Protein AF-A0A1V5FPE9-F1 (afdb_monomer_lite)

pLDDT: mean 92.48, std 7.04, range [53.28, 98.62]

Sequence (280 aa):
MAVELDEVGYFDLHDDPDLLLKCCAAVVRNDASAHAIIDLKGAEVRDAFATLRTGLMGAIEFLRRDIGAVSLKVLPYKSMIIPLVRCFATDKAAGFHPDATQRKALRKWFWHSCFSRRYSNSVDNAIAQDIAAVQQLLAGNTSEFEKRATVVQQSFFTTNQFALTSVNTKVFILLLAQAKPKSFLSAADVDLDDVLQTCNRTEFHHIFPKNYLALNGFPNKTDQFVLANFAFLSQKDNRSIQDKAPFDYGKMMPPGSKDAILAASHIPLGKVCTKHSLLC

Radius of gyration: 21.04 Å; chains: 1; bounding box: 48×35×63 Å

Structure (mmCIF, N/CA/C/O backbone):
data_AF-A0A1V5FPE9-F1
#
_entry.id   AF-A0A1V5FPE9-F1
#
loop_
_atom_site.group_PDB
_atom_site.id
_atom_site.type_symbol
_atom_site.label_atom_id
_atom_site.label_alt_id
_atom_site.label_comp_id
_atom_site.label_asym_id
_atom_site.label_entity_id
_atom_site.label_seq_id
_atom_site.pdbx_PDB_ins_code
_atom_site.Cartn_x
_atom_site.Cartn_y
_atom_site.Cartn_z
_atom_site.occupancy
_atom_site.B_iso_or_equiv
_atom_site.auth_seq_id
_atom_site.auth_comp_id
_atom_site.auth_asym_id
_atom_site.auth_atom_id
_atom_site.pdbx_PDB_model_num
ATOM 1 N N . MET A 1 1 ? -2.903 -7.858 -23.005 1.00 81.88 1 MET A N 1
ATOM 2 C CA . MET A 1 1 ? -2.500 -6.907 -21.948 1.00 81.88 1 MET A CA 1
ATOM 3 C C . MET A 1 1 ? -3.695 -6.361 -21.175 1.00 81.88 1 MET A C 1
ATOM 5 O O . MET A 1 1 ? -3.728 -6.634 -19.994 1.00 81.88 1 MET A O 1
ATOM 9 N N . ALA A 1 2 ? -4.680 -5.670 -21.775 1.00 82.00 2 ALA A N 1
ATOM 10 C CA . ALA A 1 2 ? -5.857 -5.182 -21.024 1.00 82.00 2 ALA A CA 1
ATOM 11 C C . ALA A 1 2 ? -6.610 -6.314 -20.291 1.00 82.00 2 ALA A C 1
ATOM 13 O O . ALA A 1 2 ? -6.661 -6.310 -19.072 1.00 82.00 2 ALA A O 1
ATOM 14 N N . VAL A 1 3 ? -7.023 -7.362 -21.018 1.00 86.81 3 VAL A N 1
ATOM 15 C CA . VAL A 1 3 ? -7.671 -8.557 -20.431 1.00 86.81 3 VAL A CA 1
ATOM 16 C C . VAL A 1 3 ? -6.841 -9.187 -19.302 1.00 86.81 3 VAL A C 1
ATOM 18 O O . VAL A 1 3 ? -7.374 -9.548 -18.265 1.00 86.81 3 VAL A O 1
ATOM 21 N N . GLU A 1 4 ? -5.521 -9.271 -19.471 1.00 87.69 4 GLU A N 1
ATOM 22 C CA . GLU A 1 4 ? -4.627 -9.855 -18.459 1.00 87.69 4 GLU A CA 1
ATOM 23 C C . GLU A 1 4 ? -4.535 -8.984 -17.202 1.00 87.69 4 GLU A C 1
ATOM 25 O O . GLU A 1 4 ? -4.475 -9.510 -16.097 1.00 87.69 4 GLU A O 1
ATOM 30 N N . LEU A 1 5 ? -4.519 -7.655 -17.363 1.00 89.25 5 LEU A N 1
ATOM 31 C CA . LEU A 1 5 ? -4.546 -6.706 -16.249 1.00 89.25 5 LEU A CA 1
ATOM 32 C C . LEU A 1 5 ? -5.872 -6.792 -15.489 1.00 89.25 5 LEU A C 1
ATOM 34 O O . LEU A 1 5 ? -5.866 -6.710 -14.260 1.00 89.25 5 LEU A O 1
ATOM 38 N N . ASP A 1 6 ? -6.979 -7.005 -16.197 1.00 87.50 6 ASP A N 1
ATOM 39 C CA . ASP A 1 6 ? -8.301 -7.188 -15.600 1.00 87.50 6 ASP A CA 1
ATOM 40 C C . ASP A 1 6 ? -8.354 -8.476 -14.767 1.00 87.50 6 ASP A C 1
ATOM 42 O O . ASP A 1 6 ? -8.752 -8.439 -13.602 1.00 87.50 6 ASP A O 1
ATOM 46 N N . GLU A 1 7 ? -7.860 -9.591 -15.315 1.00 89.25 7 GLU A N 1
ATOM 47 C CA . GLU A 1 7 ? -7.795 -10.894 -14.633 1.00 89.25 7 GLU A CA 1
ATOM 48 C C . GLU A 1 7 ? -6.991 -10.850 -13.325 1.00 89.25 7 GLU A C 1
ATOM 50 O O . GLU A 1 7 ? -7.287 -11.586 -12.382 1.00 89.25 7 GLU A O 1
ATOM 55 N N . VAL A 1 8 ? -5.990 -9.968 -13.234 1.00 89.00 8 VAL A N 1
ATOM 56 C CA . VAL A 1 8 ? -5.162 -9.801 -12.028 1.00 89.00 8 VAL A CA 1
ATOM 57 C C . VAL A 1 8 ? -5.585 -8.619 -11.147 1.00 89.00 8 VAL A C 1
ATOM 59 O O . VAL A 1 8 ? -4.899 -8.328 -10.164 1.00 89.00 8 VAL A O 1
ATOM 62 N N . GLY A 1 9 ? -6.705 -7.948 -11.443 1.00 87.44 9 GLY A N 1
ATOM 63 C CA . GLY A 1 9 ? -7.267 -6.865 -10.621 1.00 87.44 9 GLY A CA 1
ATOM 64 C C . GLY A 1 9 ? -6.565 -5.505 -10.753 1.00 87.44 9 GLY A C 1
ATOM 65 O O . GLY A 1 9 ? -6.652 -4.661 -9.862 1.00 87.44 9 GLY A O 1
ATOM 66 N N . TYR A 1 10 ? -5.843 -5.286 -11.853 1.00 92.69 10 TYR A N 1
ATOM 67 C CA . TYR A 1 10 ? -5.099 -4.059 -12.169 1.00 92.69 10 TYR A CA 1
ATOM 68 C C . TYR A 1 10 ? -5.655 -3.323 -13.399 1.00 92.69 10 TYR A C 1
ATOM 70 O O . TYR A 1 10 ? -4.926 -2.588 -14.063 1.00 92.69 10 TYR A O 1
ATOM 78 N N . PHE A 1 11 ? -6.953 -3.469 -13.673 1.00 88.50 11 PHE A N 1
ATOM 79 C CA . PHE A 1 11 ? -7.650 -2.803 -14.780 1.00 88.50 11 PHE A CA 1
ATOM 80 C C . PHE A 1 11 ? -7.440 -1.277 -14.802 1.00 88.50 11 PHE A C 1
ATOM 82 O O . PHE A 1 11 ? -7.243 -0.706 -15.866 1.00 88.50 11 PHE A O 1
ATOM 89 N N . ASP A 1 12 ? -7.345 -0.607 -13.643 1.00 88.00 12 ASP A N 1
ATOM 90 C CA . ASP A 1 12 ? -7.090 0.846 -13.579 1.00 88.00 12 ASP A CA 1
ATOM 91 C C . ASP A 1 12 ? -5.750 1.267 -14.225 1.00 88.00 12 ASP A C 1
ATOM 93 O O . ASP A 1 12 ? -5.519 2.453 -14.453 1.00 88.00 12 ASP A O 1
ATOM 97 N N . LEU A 1 13 ? -4.826 0.326 -14.460 1.00 89.62 13 LEU A N 1
ATOM 98 C CA . LEU A 1 13 ? -3.562 0.601 -15.140 1.00 89.62 13 LEU A CA 1
ATOM 99 C C . LEU A 1 13 ? -3.751 0.785 -16.652 1.00 89.62 13 LEU A C 1
ATOM 101 O O . LEU A 1 13 ? -2.994 1.534 -17.263 1.00 89.62 13 LEU A O 1
ATOM 105 N N . HIS A 1 14 ? -4.759 0.139 -17.248 1.00 84.88 14 HIS A N 1
ATOM 106 C CA . HIS A 1 14 ? -5.146 0.380 -18.641 1.00 84.88 14 HIS A CA 1
ATOM 107 C C . HIS A 1 14 ? -5.559 1.844 -18.857 1.00 84.88 14 HIS A C 1
ATOM 109 O O . HIS A 1 14 ? -5.210 2.438 -19.875 1.00 84.88 14 HIS A O 1
ATOM 115 N N . ASP A 1 15 ? -6.224 2.438 -17.865 1.00 87.12 15 ASP A N 1
ATOM 116 C CA . ASP A 1 15 ? -6.735 3.810 -17.921 1.00 87.12 15 ASP A CA 1
ATOM 117 C C . ASP A 1 15 ? -5.680 4.875 -17.540 1.00 87.12 15 ASP A C 1
ATOM 119 O O . ASP A 1 15 ? -6.002 6.059 -17.433 1.00 87.12 15 ASP A O 1
ATOM 123 N N . ASP A 1 16 ? -4.413 4.481 -17.339 1.00 93.00 16 ASP A N 1
ATOM 124 C CA . ASP A 1 16 ? -3.308 5.362 -16.926 1.00 93.00 16 ASP A CA 1
ATOM 125 C C . ASP A 1 16 ? -2.135 5.319 -17.940 1.00 93.00 16 ASP A C 1
ATOM 127 O O . ASP A 1 16 ? -1.075 4.735 -17.677 1.00 93.00 16 ASP A O 1
ATOM 131 N N . PRO A 1 17 ? -2.304 5.912 -19.142 1.00 91.38 17 PRO A N 1
ATOM 132 C CA . PRO A 1 17 ? -1.318 5.821 -20.219 1.00 91.38 17 PRO A CA 1
ATOM 133 C C . PRO A 1 17 ? 0.018 6.504 -19.889 1.00 91.38 17 PRO A C 1
ATOM 135 O O . PRO A 1 17 ? 1.058 6.039 -20.353 1.00 91.38 17 PRO A O 1
ATOM 138 N N . ASP A 1 18 ? 0.023 7.562 -19.068 1.00 93.44 18 ASP A N 1
ATOM 139 C CA . ASP A 1 18 ? 1.263 8.201 -18.591 1.00 93.44 18 ASP A CA 1
ATOM 140 C C . ASP A 1 18 ? 2.092 7.222 -17.750 1.00 93.44 18 ASP A C 1
ATOM 142 O O . ASP A 1 18 ? 3.297 7.061 -17.962 1.00 93.44 18 ASP A O 1
ATOM 146 N N . LEU A 1 19 ? 1.438 6.500 -16.836 1.00 95.81 19 LEU A N 1
ATOM 147 C CA . LEU A 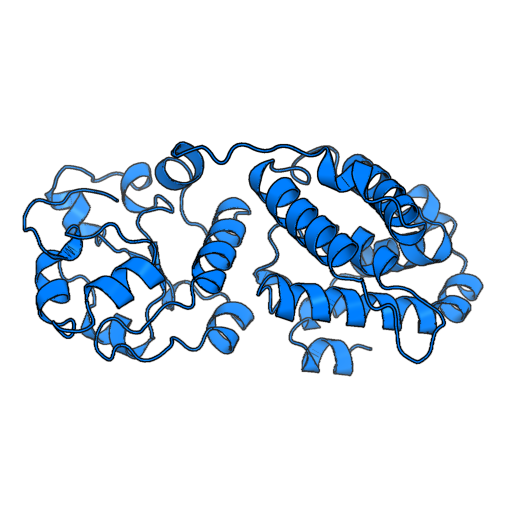1 19 ? 2.099 5.505 -16.002 1.00 95.81 19 LEU A CA 1
ATOM 148 C C . LEU A 1 19 ? 2.653 4.338 -16.829 1.00 95.81 19 LEU A C 1
ATOM 150 O O . LEU A 1 19 ? 3.781 3.899 -16.587 1.00 95.81 19 LEU A O 1
ATOM 154 N N . LEU A 1 20 ? 1.902 3.864 -17.828 1.00 94.75 20 LEU A N 1
ATOM 155 C CA . LEU A 1 20 ? 2.359 2.824 -18.757 1.00 94.75 20 LEU A CA 1
ATOM 156 C C . LEU A 1 20 ? 3.548 3.288 -19.609 1.00 94.75 20 LEU A C 1
ATOM 158 O O . LEU A 1 20 ? 4.510 2.533 -19.772 1.00 94.75 20 LEU A O 1
ATOM 162 N N . LEU A 1 21 ? 3.531 4.529 -20.103 1.00 94.50 21 LEU A N 1
ATOM 163 C CA . LEU A 1 21 ? 4.652 5.106 -20.849 1.00 94.50 21 LEU A CA 1
ATOM 164 C C . LEU A 1 21 ? 5.904 5.236 -19.979 1.00 94.50 21 LEU A C 1
ATOM 166 O O . LEU A 1 21 ? 6.988 4.864 -20.424 1.00 94.50 21 LEU A O 1
ATOM 170 N N . LYS A 1 22 ? 5.766 5.663 -18.719 1.00 97.38 22 LYS A N 1
ATOM 171 C CA . LYS A 1 22 ? 6.873 5.682 -17.746 1.00 97.38 22 LYS A CA 1
ATOM 172 C C . LYS A 1 22 ? 7.444 4.294 -17.484 1.00 97.38 22 LYS A C 1
ATOM 174 O O . LYS A 1 22 ? 8.661 4.137 -17.409 1.00 97.38 22 LYS A O 1
ATOM 179 N N . CYS A 1 23 ? 6.589 3.278 -17.374 1.00 97.81 23 CYS A N 1
ATOM 180 C CA . CYS A 1 23 ? 7.027 1.887 -17.248 1.00 97.81 23 CYS A CA 1
ATOM 181 C C . CYS A 1 23 ? 7.799 1.421 -18.491 1.00 97.81 23 CYS A C 1
ATOM 183 O O . CYS A 1 23 ? 8.860 0.812 -18.362 1.00 97.81 23 CYS A O 1
ATOM 185 N N . CYS A 1 24 ? 7.302 1.745 -19.688 1.00 97.06 24 CYS A N 1
ATOM 186 C CA . CYS A 1 24 ? 7.975 1.433 -20.947 1.00 97.06 24 CYS A CA 1
ATOM 187 C C . CYS A 1 24 ? 9.337 2.130 -21.050 1.00 97.06 24 CYS A C 1
ATOM 189 O O . CYS A 1 24 ? 10.332 1.482 -21.368 1.00 97.06 24 CYS A O 1
ATOM 191 N N . ALA A 1 25 ? 9.404 3.424 -20.733 1.00 97.69 25 ALA A N 1
ATOM 192 C CA . ALA A 1 25 ? 10.650 4.184 -20.715 1.00 97.69 25 ALA A CA 1
ATOM 193 C C . ALA A 1 25 ? 11.652 3.557 -19.738 1.00 97.69 25 ALA A C 1
ATOM 195 O O . ALA A 1 25 ? 12.796 3.292 -20.112 1.00 97.69 25 ALA A O 1
ATOM 196 N N . ALA A 1 26 ? 11.200 3.204 -18.528 1.00 98.25 26 ALA A N 1
ATOM 197 C CA . ALA A 1 26 ? 12.043 2.550 -17.538 1.00 98.25 26 ALA A CA 1
ATOM 198 C C . ALA A 1 26 ? 12.633 1.243 -18.085 1.00 98.25 26 ALA A C 1
ATOM 200 O O . ALA A 1 26 ? 13.835 1.032 -17.958 1.00 98.25 26 ALA A O 1
ATOM 201 N N . VAL A 1 27 ? 11.825 0.398 -18.737 1.00 97.69 27 VAL A N 1
ATOM 202 C CA . VAL A 1 27 ? 12.264 -0.873 -19.345 1.00 97.69 27 VAL A CA 1
ATOM 203 C C . VAL A 1 27 ? 13.279 -0.648 -20.468 1.00 97.69 27 VAL A C 1
ATOM 205 O O . VAL A 1 27 ? 14.332 -1.280 -20.465 1.00 97.69 27 VAL A O 1
ATOM 208 N N . VAL A 1 28 ? 12.985 0.260 -21.402 1.00 96.50 28 VAL A N 1
ATOM 209 C CA . VAL A 1 28 ? 13.792 0.477 -22.617 1.00 96.50 28 VAL A CA 1
ATOM 210 C C . VAL A 1 28 ? 15.089 1.233 -22.320 1.00 96.50 28 VAL A C 1
ATOM 212 O O . VAL A 1 28 ? 16.132 0.940 -22.900 1.00 96.50 28 VAL A O 1
ATOM 215 N N . ARG A 1 29 ? 15.038 2.232 -21.434 1.00 95.75 29 ARG A N 1
ATOM 216 C CA . ARG A 1 29 ? 16.120 3.209 -21.233 1.00 95.75 29 ARG A CA 1
ATOM 217 C C . ARG A 1 29 ? 16.764 3.151 -19.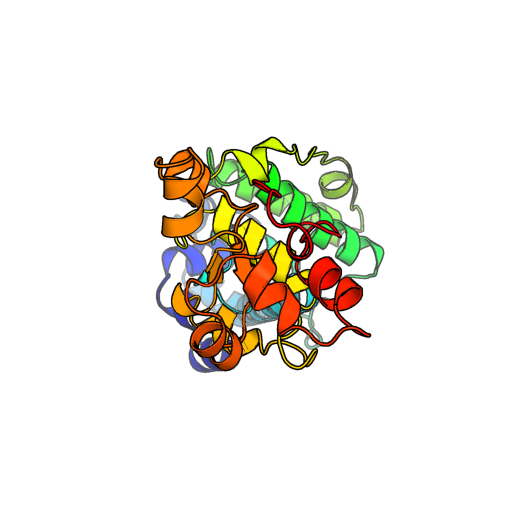853 1.00 95.75 29 ARG A C 1
ATOM 219 O O . ARG A 1 29 ? 17.827 3.733 -19.674 1.00 95.75 29 ARG A O 1
ATOM 226 N N . ASN A 1 30 ? 16.170 2.449 -18.887 1.00 97.19 30 ASN A N 1
ATOM 227 C CA . ASN A 1 30 ? 16.479 2.619 -17.460 1.00 97.19 30 ASN A CA 1
ATOM 228 C C . ASN A 1 30 ? 16.258 4.065 -16.977 1.00 97.19 30 ASN A C 1
ATOM 230 O O . ASN A 1 30 ? 16.931 4.524 -16.059 1.00 97.19 30 ASN A O 1
ATOM 234 N N . ASP A 1 31 ? 15.306 4.770 -17.589 1.00 96.81 31 ASP A N 1
ATOM 235 C CA . ASP A 1 31 ? 14.920 6.134 -17.236 1.00 96.81 31 ASP A CA 1
ATOM 236 C C . ASP A 1 31 ? 13.414 6.310 -17.475 1.00 96.81 31 ASP A C 1
ATOM 238 O O . ASP A 1 31 ? 12.884 5.825 -18.468 1.00 96.81 31 ASP A O 1
ATOM 242 N N . ALA A 1 32 ? 12.724 6.987 -16.561 1.00 96.75 32 ALA A N 1
ATOM 243 C CA . ALA A 1 32 ? 11.299 7.306 -16.652 1.00 96.75 32 ALA A CA 1
ATOM 244 C C . ALA A 1 32 ? 11.036 8.824 -16.653 1.00 96.75 32 ALA A C 1
ATOM 246 O O . ALA A 1 32 ? 9.915 9.262 -16.389 1.00 96.75 32 ALA A O 1
ATOM 247 N N . SER A 1 33 ? 12.072 9.629 -16.902 1.00 95.25 33 SER A N 1
ATOM 248 C CA . SER A 1 33 ? 11.975 11.078 -17.037 1.00 95.25 33 SER A CA 1
ATOM 249 C C . SER A 1 33 ? 11.091 11.478 -18.221 1.00 95.25 33 SER A C 1
ATOM 251 O O . SER A 1 33 ? 10.954 10.745 -19.201 1.00 95.25 33 SER A O 1
ATOM 253 N N . ALA A 1 34 ? 10.524 12.686 -18.169 1.00 92.88 34 ALA A N 1
ATOM 254 C CA . ALA A 1 34 ? 9.753 13.232 -19.287 1.00 92.88 34 ALA A CA 1
ATOM 255 C C . ALA A 1 34 ? 10.562 13.248 -20.599 1.00 92.88 34 ALA A C 1
ATOM 257 O O . ALA A 1 34 ? 10.021 12.947 -21.658 1.00 92.88 34 ALA A O 1
ATOM 258 N N . HIS A 1 35 ? 11.866 13.531 -20.514 1.00 93.06 35 HIS A N 1
ATOM 259 C CA . HIS A 1 35 ? 12.779 13.479 -21.655 1.00 93.06 35 HIS A CA 1
ATOM 260 C C . HIS A 1 35 ? 12.868 12.064 -22.241 1.00 93.06 35 HIS A C 1
ATOM 262 O O . HIS A 1 35 ? 12.672 11.884 -23.439 1.00 93.06 35 HIS A O 1
ATOM 268 N N . ALA A 1 36 ? 13.083 11.045 -21.400 1.00 93.00 36 ALA A N 1
ATOM 269 C CA . ALA A 1 36 ? 13.131 9.656 -21.851 1.00 93.00 36 ALA A CA 1
ATOM 270 C C . ALA A 1 36 ? 11.824 9.207 -22.518 1.00 93.00 36 ALA A C 1
ATOM 272 O O . ALA A 1 36 ? 11.877 8.449 -23.482 1.00 93.00 36 ALA A O 1
ATOM 273 N N . ILE A 1 37 ? 10.670 9.685 -22.039 1.00 93.62 37 ILE A N 1
ATOM 274 C CA . ILE A 1 37 ? 9.361 9.383 -22.635 1.00 93.62 37 ILE A CA 1
ATOM 275 C C . ILE A 1 37 ? 9.213 10.040 -24.011 1.00 93.62 37 ILE A C 1
ATOM 277 O O . ILE A 1 37 ? 8.759 9.384 -24.943 1.00 93.62 37 ILE A O 1
ATOM 281 N N . ILE A 1 38 ? 9.588 11.316 -24.151 1.00 93.62 38 ILE A N 1
ATOM 282 C CA . ILE A 1 38 ? 9.493 12.053 -25.423 1.00 93.62 38 ILE A CA 1
ATOM 283 C C . ILE A 1 38 ? 10.387 11.416 -26.497 1.00 93.62 38 ILE A C 1
ATOM 285 O O . ILE A 1 38 ? 9.991 11.330 -27.658 1.00 93.62 38 ILE A O 1
ATOM 289 N N . ASP A 1 39 ? 11.556 10.918 -26.099 1.00 92.06 39 ASP A N 1
ATOM 290 C CA . ASP A 1 39 ? 12.523 10.284 -26.996 1.00 92.06 39 ASP A CA 1
ATOM 291 C C . ASP A 1 39 ? 12.191 8.822 -27.348 1.00 92.06 39 ASP A C 1
ATOM 293 O O . ASP A 1 39 ? 12.899 8.206 -28.157 1.00 92.06 39 ASP A O 1
ATOM 297 N N . LEU A 1 40 ? 11.140 8.232 -26.761 1.00 92.62 40 LEU A N 1
ATOM 298 C CA . LEU A 1 40 ? 10.716 6.874 -27.105 1.00 92.62 40 LEU A CA 1
ATOM 299 C C . LEU A 1 40 ? 10.171 6.825 -28.530 1.00 92.62 40 LEU A C 1
ATOM 301 O O . LEU A 1 40 ? 9.141 7.416 -28.861 1.00 92.62 40 LEU A O 1
ATOM 305 N N . LYS A 1 41 ? 10.814 6.019 -29.375 1.00 93.25 41 LYS A N 1
ATOM 306 C CA . LYS A 1 41 ? 10.316 5.755 -30.724 1.00 93.25 41 LYS A CA 1
ATOM 307 C C . LYS A 1 41 ? 9.317 4.608 -30.698 1.00 93.25 41 LYS A C 1
ATOM 309 O O . LYS A 1 41 ? 9.516 3.600 -30.024 1.00 93.25 41 LYS A O 1
ATOM 314 N N . GLY A 1 42 ? 8.287 4.691 -31.539 1.00 91.81 42 GLY A N 1
ATOM 315 C CA . GLY A 1 42 ? 7.275 3.633 -31.639 1.00 91.81 42 GLY A CA 1
ATOM 316 C C . GLY A 1 42 ? 7.838 2.250 -32.002 1.00 91.81 42 GLY A C 1
ATOM 317 O O . GLY A 1 42 ? 7.242 1.247 -31.629 1.00 91.81 42 GLY A O 1
ATOM 318 N N . ALA A 1 43 ? 8.977 2.176 -32.703 1.00 94.00 43 ALA A N 1
ATOM 319 C CA . ALA A 1 43 ? 9.667 0.908 -32.958 1.00 94.00 43 ALA A CA 1
ATOM 320 C C . ALA A 1 43 ? 10.225 0.290 -31.666 1.00 94.00 43 ALA A C 1
ATOM 322 O O . ALA A 1 43 ? 9.942 -0.866 -31.385 1.00 94.00 43 ALA A O 1
ATOM 323 N N . GLU A 1 44 ? 10.894 1.087 -30.829 1.00 92.44 44 GLU A N 1
ATOM 324 C CA . GLU A 1 44 ? 11.471 0.627 -29.558 1.00 92.44 44 GLU A CA 1
ATOM 325 C C . GLU A 1 44 ? 10.389 0.136 -28.590 1.00 92.44 44 GLU A C 1
ATOM 327 O O . GLU A 1 44 ? 10.567 -0.875 -27.918 1.00 92.44 44 GLU A O 1
ATOM 332 N N . VAL A 1 45 ? 9.233 0.810 -28.564 1.00 90.94 45 VAL A N 1
ATOM 333 C CA . VAL A 1 45 ? 8.074 0.381 -27.765 1.00 90.94 45 VAL A CA 1
ATOM 334 C C . VAL A 1 45 ? 7.537 -0.972 -28.240 1.00 90.94 45 VAL A C 1
ATOM 336 O O . VAL A 1 45 ? 7.204 -1.822 -27.416 1.00 90.94 45 VAL A O 1
ATOM 339 N N . ARG A 1 46 ? 7.447 -1.189 -29.560 1.00 93.31 46 ARG A N 1
ATOM 340 C CA . ARG A 1 46 ? 6.981 -2.467 -30.123 1.00 93.31 46 ARG A CA 1
ATOM 341 C C . ARG A 1 46 ? 7.960 -3.598 -29.834 1.00 93.31 46 ARG A C 1
ATOM 343 O O . ARG A 1 46 ? 7.522 -4.668 -29.422 1.00 93.31 46 ARG A O 1
ATOM 350 N N . ASP A 1 47 ? 9.253 -3.343 -29.998 1.00 94.00 47 ASP A N 1
ATOM 351 C CA . ASP A 1 47 ? 10.299 -4.346 -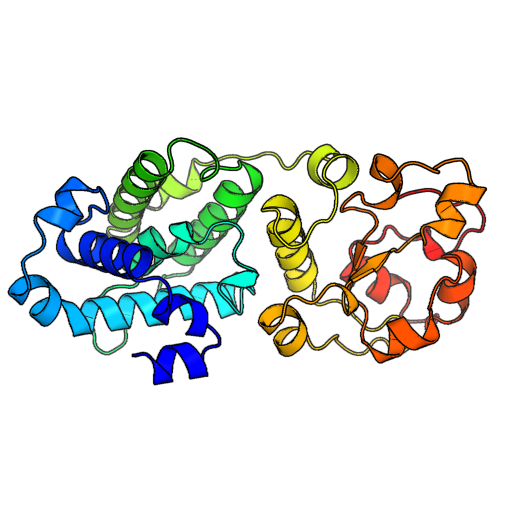29.793 1.00 94.00 47 ASP A CA 1
ATOM 352 C C . ASP A 1 47 ? 10.401 -4.752 -28.314 1.00 94.00 47 ASP A C 1
ATOM 354 O O . ASP A 1 47 ? 10.549 -5.930 -27.997 1.00 94.00 47 ASP A O 1
ATOM 358 N N . ALA A 1 48 ? 10.226 -3.797 -27.393 1.00 93.81 48 ALA A N 1
ATOM 359 C CA . ALA A 1 48 ? 10.250 -4.046 -25.953 1.00 93.81 48 ALA A CA 1
ATOM 360 C C . ALA A 1 48 ? 8.905 -4.513 -25.368 1.00 93.81 48 ALA A C 1
ATOM 362 O O . ALA A 1 48 ? 8.811 -4.735 -24.160 1.00 93.81 48 ALA A O 1
ATOM 363 N N . PHE A 1 49 ? 7.848 -4.662 -26.175 1.00 94.06 49 PHE A N 1
ATOM 364 C CA . PHE A 1 49 ? 6.497 -4.927 -25.665 1.00 94.06 49 PHE A CA 1
ATOM 365 C C . PHE A 1 49 ? 6.413 -6.231 -24.859 1.00 94.06 49 PHE A C 1
ATOM 367 O O . PHE A 1 49 ? 5.769 -6.278 -23.808 1.00 94.06 49 PHE A O 1
ATOM 374 N N . ALA A 1 50 ? 7.099 -7.285 -25.312 1.00 94.00 50 ALA A N 1
ATOM 375 C CA . ALA A 1 50 ? 7.150 -8.559 -24.596 1.00 94.00 50 ALA A CA 1
ATOM 376 C C . ALA A 1 50 ? 7.838 -8.417 -23.224 1.00 94.00 50 ALA A C 1
ATOM 378 O O . ALA A 1 50 ? 7.314 -8.899 -22.219 1.00 94.00 50 ALA A O 1
ATOM 379 N N . THR A 1 51 ? 8.956 -7.692 -23.171 1.00 96.44 51 THR A N 1
ATOM 380 C CA . THR A 1 51 ? 9.742 -7.410 -21.960 1.00 96.44 51 THR A CA 1
ATOM 381 C C . THR A 1 51 ? 8.994 -6.492 -20.986 1.00 96.44 51 THR A C 1
ATOM 383 O O . THR A 1 51 ? 9.051 -6.668 -19.769 1.00 96.44 51 THR A O 1
ATOM 386 N N . LEU A 1 52 ? 8.242 -5.520 -21.508 1.00 95.75 52 LEU A N 1
ATOM 387 C CA . LEU A 1 52 ? 7.353 -4.674 -20.715 1.00 95.75 52 LEU A CA 1
ATOM 388 C C . LEU A 1 52 ? 6.234 -5.511 -20.085 1.00 95.75 52 LEU A C 1
ATOM 390 O O . LEU A 1 52 ? 5.952 -5.362 -18.897 1.00 95.75 52 LEU A O 1
ATOM 394 N N . ARG A 1 53 ? 5.621 -6.418 -20.857 1.00 94.94 53 ARG A N 1
ATOM 395 C CA . ARG A 1 53 ? 4.562 -7.309 -20.364 1.00 94.94 53 ARG A CA 1
ATOM 396 C C . ARG A 1 53 ? 5.060 -8.208 -19.232 1.00 94.94 53 ARG A C 1
ATOM 398 O O . ARG A 1 53 ? 4.373 -8.314 -18.218 1.00 94.94 53 ARG A O 1
ATOM 405 N N . THR A 1 54 ? 6.239 -8.824 -19.363 1.00 95.94 54 THR A N 1
ATOM 406 C CA . THR A 1 54 ? 6.825 -9.644 -18.284 1.00 95.94 54 THR A CA 1
ATOM 407 C C . THR A 1 54 ? 7.104 -8.807 -17.038 1.00 95.94 54 THR A C 1
ATOM 409 O O . THR A 1 54 ? 6.774 -9.233 -15.931 1.00 95.94 54 THR A O 1
ATOM 412 N N . GLY A 1 55 ? 7.610 -7.583 -17.214 1.00 97.31 55 GLY A N 1
ATOM 413 C CA . GLY A 1 55 ? 7.820 -6.634 -16.123 1.00 97.31 55 GLY A CA 1
ATOM 414 C C . GLY A 1 55 ? 6.537 -6.242 -15.395 1.00 97.31 55 GLY A C 1
ATOM 415 O O . GLY A 1 55 ? 6.497 -6.282 -14.168 1.00 97.31 55 GLY A O 1
ATOM 416 N N . LEU A 1 56 ? 5.472 -5.920 -16.132 1.00 96.50 56 LEU A N 1
ATOM 417 C CA . LEU A 1 56 ? 4.152 -5.611 -15.575 1.00 96.50 56 LEU A CA 1
ATOM 418 C C . LEU A 1 56 ? 3.588 -6.777 -14.769 1.00 96.50 56 LEU A C 1
ATOM 420 O O . LEU A 1 56 ? 3.208 -6.589 -13.615 1.00 96.50 56 LEU A O 1
ATOM 424 N N . MET A 1 57 ? 3.578 -7.978 -15.345 1.00 95.88 57 MET A N 1
ATOM 425 C CA . MET A 1 57 ? 3.017 -9.153 -14.679 1.00 95.88 57 MET A CA 1
ATOM 426 C C . MET A 1 57 ? 3.822 -9.546 -13.438 1.00 95.88 57 MET A C 1
ATOM 428 O O . MET A 1 57 ? 3.229 -9.783 -12.389 1.00 95.88 57 MET A O 1
ATOM 432 N N . GLY A 1 58 ? 5.157 -9.532 -13.508 1.00 97.19 58 GLY A N 1
ATOM 433 C CA . GLY A 1 58 ? 6.003 -9.833 -12.350 1.00 97.19 58 GLY A CA 1
ATOM 434 C C . GLY A 1 58 ? 5.899 -8.780 -11.241 1.00 97.19 58 GLY A C 1
ATOM 435 O O . GLY A 1 58 ? 5.825 -9.126 -10.062 1.00 97.19 58 GLY A O 1
ATOM 436 N N . ALA A 1 59 ? 5.812 -7.493 -11.600 1.00 98.25 59 ALA A N 1
ATOM 437 C CA . ALA A 1 59 ? 5.592 -6.415 -10.638 1.00 98.25 59 ALA A CA 1
ATOM 438 C C . ALA A 1 59 ? 4.239 -6.551 -9.929 1.00 98.25 59 ALA A C 1
ATOM 440 O O . ALA A 1 59 ? 4.170 -6.422 -8.705 1.00 98.25 59 ALA A O 1
ATOM 441 N N . ILE A 1 60 ? 3.173 -6.833 -10.683 1.00 97.00 60 ILE A N 1
ATOM 442 C CA . ILE A 1 60 ? 1.834 -7.059 -10.135 1.00 97.00 60 ILE A CA 1
ATOM 443 C C . ILE A 1 60 ? 1.819 -8.307 -9.254 1.00 97.00 60 ILE A C 1
ATOM 445 O O . ILE A 1 60 ? 1.295 -8.256 -8.145 1.00 97.00 60 ILE A O 1
ATOM 449 N N . GLU A 1 61 ? 2.433 -9.409 -9.684 1.00 96.31 61 GLU A N 1
ATOM 450 C CA . GLU A 1 61 ? 2.511 -10.625 -8.878 1.00 96.31 61 GLU A CA 1
ATOM 451 C C . GLU A 1 61 ? 3.218 -10.371 -7.540 1.00 96.31 61 GLU A C 1
ATOM 453 O O . GLU A 1 61 ? 2.703 -10.776 -6.497 1.00 96.31 61 GLU A O 1
ATOM 458 N N . PHE A 1 62 ? 4.340 -9.646 -7.544 1.00 98.06 62 PHE A N 1
ATOM 459 C CA . PHE A 1 62 ? 5.029 -9.238 -6.319 1.00 98.06 62 PHE A CA 1
ATOM 460 C C . PHE A 1 62 ? 4.141 -8.364 -5.421 1.00 98.06 62 PHE A C 1
ATOM 462 O O . PHE A 1 62 ? 4.029 -8.614 -4.220 1.00 98.06 62 PHE A O 1
ATOM 469 N N . LEU A 1 63 ? 3.469 -7.356 -5.985 1.00 97.75 63 LEU A N 1
ATOM 470 C CA . LEU A 1 63 ? 2.556 -6.495 -5.226 1.00 97.75 63 LEU A CA 1
ATOM 471 C C . LEU A 1 63 ? 1.406 -7.298 -4.602 1.00 97.75 63 LEU A C 1
ATOM 473 O O . LEU A 1 63 ? 1.090 -7.110 -3.427 1.00 97.75 63 LEU A O 1
ATOM 477 N N . ARG A 1 64 ? 0.830 -8.247 -5.338 1.00 95.25 64 ARG A N 1
ATOM 478 C CA . ARG A 1 64 ? -0.246 -9.106 -4.840 1.00 95.25 64 ARG A CA 1
ATOM 479 C C . ARG A 1 64 ? 0.244 -10.061 -3.755 1.00 95.25 64 ARG A C 1
ATOM 481 O O . ARG A 1 64 ? -0.330 -10.097 -2.671 1.00 95.25 64 ARG A O 1
ATOM 488 N N . ARG A 1 65 ? 1.304 -10.827 -4.024 1.00 94.19 65 ARG A N 1
ATOM 489 C CA . ARG A 1 65 ? 1.729 -11.953 -3.174 1.00 94.19 65 ARG A CA 1
ATOM 490 C C . ARG A 1 65 ? 2.581 -11.536 -1.980 1.00 94.19 65 ARG A C 1
ATOM 492 O O . ARG A 1 65 ? 2.400 -12.075 -0.892 1.00 94.19 65 ARG A O 1
ATOM 499 N N . ASP A 1 66 ? 3.508 -10.600 -2.162 1.00 96.25 66 ASP A N 1
ATOM 500 C CA . ASP A 1 66 ? 4.476 -10.225 -1.123 1.00 96.25 66 ASP A CA 1
ATOM 501 C C . ASP A 1 66 ? 4.016 -9.034 -0.279 1.00 96.25 66 ASP A C 1
ATOM 503 O O . ASP A 1 66 ? 4.452 -8.886 0.871 1.00 96.25 66 ASP A O 1
ATOM 507 N N . ILE A 1 67 ? 3.173 -8.176 -0.860 1.00 97.06 67 ILE A N 1
ATOM 508 C CA . ILE A 1 67 ? 2.705 -6.926 -0.251 1.00 97.06 67 ILE A CA 1
ATOM 509 C C . ILE A 1 67 ? 1.205 -6.968 0.082 1.00 97.06 67 ILE A C 1
ATOM 511 O O . ILE A 1 67 ? 0.778 -6.309 1.031 1.00 97.06 67 ILE A O 1
ATOM 515 N N . GLY A 1 68 ? 0.402 -7.767 -0.626 1.00 94.50 68 GLY A N 1
ATOM 516 C CA . GLY A 1 68 ? -1.057 -7.807 -0.458 1.00 94.50 68 GLY A CA 1
ATOM 517 C C . GLY A 1 68 ? -1.789 -6.657 -1.158 1.00 94.50 68 GLY A C 1
ATOM 518 O O . GLY A 1 68 ? -2.972 -6.439 -0.918 1.00 94.50 68 GLY A O 1
ATOM 519 N N . ALA A 1 69 ? -1.106 -5.896 -2.016 1.00 95.62 69 ALA A N 1
ATOM 520 C CA . ALA A 1 69 ? -1.738 -4.882 -2.848 1.00 95.62 69 ALA A CA 1
ATOM 521 C C . ALA A 1 69 ? -2.384 -5.573 -4.054 1.00 95.62 69 ALA A C 1
ATOM 523 O O . ALA A 1 69 ? -1.712 -5.882 -5.032 1.00 95.62 69 ALA A O 1
ATOM 524 N N . VAL A 1 70 ? -3.685 -5.861 -3.962 1.00 93.12 70 VAL A N 1
ATOM 525 C CA . VAL A 1 70 ? -4.411 -6.611 -5.005 1.00 93.12 70 VAL A CA 1
ATOM 526 C C . VAL A 1 70 ? -4.887 -5.756 -6.178 1.00 93.12 70 VAL A C 1
ATOM 528 O O . VAL A 1 70 ? -5.276 -6.300 -7.207 1.00 93.12 70 VAL A O 1
ATOM 531 N N . SER A 1 71 ? -4.855 -4.432 -6.023 1.00 92.81 71 SER A N 1
ATOM 532 C CA . SER A 1 71 ? -5.286 -3.466 -7.030 1.00 92.81 71 SER A CA 1
ATOM 533 C C . SER A 1 71 ? -4.450 -2.188 -6.967 1.00 92.81 71 SER A C 1
ATOM 535 O O . SER A 1 71 ? -3.814 -1.866 -5.954 1.00 92.81 71 SER A O 1
ATOM 537 N N . LEU A 1 72 ? -4.496 -1.394 -8.038 1.00 92.25 72 LEU A N 1
ATOM 538 C CA . LEU A 1 72 ? -3.832 -0.089 -8.081 1.00 92.25 72 LEU A CA 1
ATOM 539 C C . LEU A 1 72 ? -4.453 0.914 -7.086 1.00 92.25 72 LEU A C 1
ATOM 541 O O . LEU A 1 72 ? -3.778 1.841 -6.630 1.00 92.25 72 LEU A O 1
ATOM 545 N N . LYS A 1 73 ? -5.721 0.717 -6.694 1.00 90.31 73 LYS A N 1
ATOM 546 C CA . LYS A 1 73 ? -6.441 1.573 -5.734 1.00 90.31 73 LYS A CA 1
ATOM 547 C C . LYS A 1 73 ? -5.831 1.522 -4.341 1.00 90.31 73 LYS A C 1
ATOM 549 O O . LYS A 1 73 ? -5.709 2.573 -3.706 1.00 90.31 73 LYS A O 1
ATOM 554 N N . VAL A 1 74 ? -5.418 0.339 -3.888 1.00 93.31 74 VAL A N 1
ATOM 555 C CA . VAL A 1 74 ? -4.805 0.141 -2.562 1.00 93.31 74 VAL A CA 1
ATOM 556 C C . VAL A 1 74 ? -3.301 0.405 -2.547 1.00 93.31 74 VAL A C 1
ATOM 558 O O . VAL A 1 74 ? -2.712 0.499 -1.473 1.00 93.31 74 VAL A O 1
ATOM 561 N N . LEU A 1 75 ? -2.670 0.595 -3.710 1.00 95.75 75 LEU A N 1
ATOM 562 C CA . LEU A 1 75 ? -1.258 0.958 -3.782 1.00 95.75 75 LEU A CA 1
ATOM 563 C C . LEU A 1 75 ? -1.047 2.390 -3.237 1.00 95.75 75 LEU A C 1
ATOM 565 O O . LEU A 1 75 ? -1.684 3.328 -3.737 1.00 95.75 75 LEU A O 1
ATOM 569 N N . PRO A 1 76 ? -0.162 2.607 -2.238 1.00 96.56 76 PRO A N 1
ATOM 570 C CA . PRO A 1 76 ? 0.031 3.927 -1.634 1.00 96.56 76 PRO A CA 1
ATOM 571 C C . PRO A 1 76 ? 0.470 4.991 -2.639 1.00 96.56 76 PRO A C 1
ATOM 573 O O . PRO A 1 76 ? -0.057 6.101 -2.626 1.00 96.56 76 PRO A O 1
ATOM 576 N N . TYR A 1 77 ? 1.369 4.619 -3.552 1.00 96.94 77 TYR A N 1
ATOM 577 C CA . TYR A 1 77 ? 1.827 5.461 -4.650 1.00 96.94 77 TYR A CA 1
ATOM 578 C C . TYR A 1 77 ? 1.842 4.657 -5.945 1.00 96.94 77 TYR A C 1
ATOM 580 O O . TYR A 1 77 ? 2.627 3.719 -6.079 1.00 96.94 77 TYR A O 1
ATOM 588 N N . LYS A 1 78 ? 1.019 5.053 -6.923 1.00 95.75 78 LYS A N 1
ATOM 589 C CA . LYS A 1 78 ? 0.974 4.395 -8.238 1.00 95.75 78 LYS A CA 1
ATOM 590 C C . LYS A 1 78 ? 2.354 4.324 -8.903 1.00 95.75 78 LYS A C 1
ATOM 592 O O . LYS A 1 78 ? 2.723 3.289 -9.442 1.00 95.75 78 LYS A O 1
ATOM 597 N N . SER A 1 79 ? 3.155 5.383 -8.760 1.00 96.75 79 SER A N 1
ATOM 598 C CA . SER A 1 79 ? 4.517 5.496 -9.298 1.00 96.75 79 SER A CA 1
ATOM 599 C C . SER A 1 79 ? 5.486 4.400 -8.843 1.00 96.75 79 SER A C 1
ATOM 601 O O . SER A 1 79 ? 6.473 4.161 -9.530 1.00 96.75 79 SER A O 1
ATOM 603 N N . MET A 1 80 ? 5.218 3.703 -7.731 1.00 97.81 80 MET A N 1
ATOM 604 C CA . MET A 1 80 ? 6.049 2.573 -7.289 1.00 97.81 80 MET A CA 1
ATOM 605 C C . MET A 1 80 ? 6.031 1.405 -8.279 1.00 97.81 80 MET A C 1
ATOM 607 O O . MET A 1 80 ? 6.954 0.593 -8.271 1.00 97.81 80 MET A O 1
ATOM 611 N N . ILE A 1 81 ? 5.018 1.322 -9.150 1.00 98.06 81 ILE A N 1
ATOM 612 C CA . ILE A 1 81 ? 4.972 0.299 -10.193 1.00 98.06 81 ILE A CA 1
ATOM 613 C C . ILE A 1 81 ? 6.118 0.469 -11.199 1.00 98.06 81 ILE A C 1
ATOM 615 O O . ILE A 1 81 ? 6.617 -0.526 -11.696 1.00 98.06 81 ILE A O 1
ATOM 619 N N . ILE A 1 82 ? 6.608 1.689 -11.443 1.00 98.62 82 ILE A N 1
ATOM 620 C CA . ILE A 1 82 ? 7.625 1.976 -12.468 1.00 98.62 82 ILE A CA 1
ATOM 621 C C . ILE A 1 82 ? 8.956 1.248 -12.183 1.00 98.62 82 ILE A C 1
ATOM 623 O O . ILE A 1 82 ? 9.385 0.448 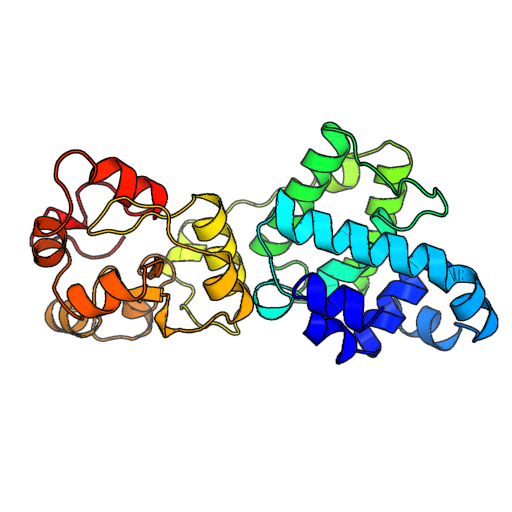-13.021 1.00 98.62 82 ILE A O 1
ATOM 627 N N . PRO A 1 83 ? 9.620 1.441 -11.022 1.00 98.56 83 PRO A N 1
ATOM 628 C CA . PRO A 1 83 ? 10.844 0.701 -10.715 1.00 98.56 83 PRO A CA 1
ATOM 629 C C . PRO A 1 83 ? 10.593 -0.804 -10.547 1.00 98.56 83 PRO A C 1
ATOM 631 O O . PRO A 1 83 ? 11.462 -1.601 -10.894 1.00 98.56 83 PRO A O 1
ATOM 634 N N . LEU A 1 84 ? 9.411 -1.225 -10.078 1.00 98.62 84 LEU A N 1
ATOM 635 C CA . LEU A 1 84 ? 9.069 -2.649 -10.005 1.00 98.62 84 LEU A CA 1
ATOM 636 C C . LEU A 1 84 ? 8.972 -3.279 -11.396 1.00 98.62 84 LEU A C 1
ATOM 638 O O . LEU A 1 84 ? 9.583 -4.316 -11.629 1.00 98.62 84 LEU A O 1
ATOM 642 N N . VAL A 1 85 ? 8.279 -2.640 -12.338 1.00 98.56 85 VAL A N 1
ATOM 643 C CA . VAL A 1 85 ? 8.188 -3.106 -13.727 1.00 98.56 85 VAL A CA 1
ATOM 644 C C . VAL A 1 85 ? 9.576 -3.231 -14.314 1.00 98.56 85 VAL A C 1
ATOM 646 O O . VAL A 1 85 ? 9.901 -4.268 -14.884 1.00 98.56 85 VAL A O 1
ATOM 649 N N . ARG A 1 86 ? 10.441 -2.237 -14.090 1.00 98.50 86 ARG A N 1
ATOM 650 C CA . ARG A 1 86 ? 11.830 -2.341 -14.521 1.00 98.50 86 ARG A CA 1
ATOM 651 C C . ARG A 1 86 ? 12.564 -3.527 -13.883 1.00 98.50 86 ARG A C 1
ATOM 653 O O . ARG A 1 86 ? 13.339 -4.185 -14.572 1.00 98.50 86 ARG A O 1
ATOM 660 N N . CYS A 1 87 ? 12.340 -3.801 -12.602 1.00 98.50 87 CYS A N 1
ATOM 661 C CA . CYS A 1 87 ? 12.964 -4.914 -11.883 1.00 98.50 87 CYS A CA 1
ATOM 662 C C . CYS A 1 87 ? 12.573 -6.275 -12.470 1.00 98.50 87 CYS A C 1
ATOM 664 O O . CYS A 1 87 ? 13.432 -7.121 -12.693 1.00 98.50 87 CYS A O 1
ATOM 666 N N . PHE A 1 88 ? 11.287 -6.474 -12.755 1.00 98.44 88 PHE A N 1
ATOM 667 C CA . PHE A 1 88 ? 10.770 -7.757 -13.235 1.00 98.44 88 PHE A CA 1
ATOM 668 C C . PHE A 1 88 ? 10.851 -7.935 -14.758 1.00 98.44 88 PHE A C 1
ATOM 670 O O . PHE A 1 88 ? 10.679 -9.049 -15.252 1.00 98.44 88 PHE A O 1
ATOM 677 N N . ALA A 1 89 ? 11.125 -6.862 -15.503 1.00 98.06 89 ALA A N 1
ATOM 678 C CA . ALA A 1 89 ? 11.239 -6.886 -16.955 1.00 98.06 89 ALA A CA 1
ATOM 679 C C . ALA A 1 89 ? 12.438 -7.725 -17.412 1.00 98.06 89 ALA A C 1
ATOM 681 O O . ALA A 1 89 ? 13.594 -7.439 -17.086 1.00 98.06 89 ALA A O 1
ATOM 682 N N . THR A 1 90 ? 12.157 -8.770 -18.188 1.00 96.12 90 THR A N 1
ATOM 683 C CA . THR A 1 90 ? 13.172 -9.670 -18.739 1.00 96.12 90 THR A CA 1
ATOM 684 C C . THR A 1 90 ? 12.675 -10.364 -20.002 1.00 96.12 90 THR A C 1
ATOM 686 O O . THR A 1 90 ? 11.477 -10.610 -20.151 1.00 96.12 90 THR A O 1
ATOM 689 N N . ASP A 1 91 ? 13.610 -10.731 -20.878 1.00 93.25 91 ASP A N 1
ATOM 690 C CA . ASP A 1 91 ? 13.336 -11.506 -22.096 1.00 93.25 91 ASP A CA 1
ATOM 691 C C . ASP A 1 91 ? 13.277 -13.018 -21.825 1.00 93.25 91 ASP A C 1
ATOM 693 O O . ASP A 1 91 ? 12.985 -13.822 -22.710 1.00 93.25 91 ASP A O 1
ATOM 697 N N . LYS A 1 92 ? 13.560 -13.441 -20.585 1.00 91.00 92 LYS A N 1
ATOM 698 C CA . LYS A 1 92 ? 13.454 -14.845 -20.183 1.00 91.00 92 LYS A CA 1
ATOM 699 C C . LYS A 1 92 ? 11.986 -15.265 -20.172 1.00 91.00 92 LYS A C 1
ATOM 701 O O . LYS A 1 92 ? 11.190 -14.697 -19.430 1.00 91.00 92 LYS A O 1
ATOM 706 N N . ALA A 1 93 ? 11.659 -16.339 -20.892 1.00 83.19 93 ALA A N 1
ATOM 707 C CA . ALA A 1 93 ? 10.301 -16.891 -20.944 1.00 83.19 93 ALA A CA 1
ATOM 708 C C . ALA A 1 93 ? 9.735 -17.258 -19.558 1.00 83.19 93 ALA A C 1
ATOM 710 O O . ALA A 1 93 ? 8.540 -17.122 -19.322 1.00 83.19 93 ALA A O 1
ATOM 711 N N . ALA A 1 94 ? 10.596 -17.687 -18.628 1.00 85.81 94 ALA A N 1
ATOM 712 C CA . ALA A 1 94 ? 10.202 -18.007 -17.258 1.00 85.81 94 ALA A CA 1
ATOM 713 C C . ALA A 1 94 ? 9.984 -16.769 -16.364 1.00 85.81 94 ALA A C 1
ATOM 715 O O . ALA A 1 94 ? 9.520 -16.928 -15.240 1.00 85.81 94 ALA A O 1
ATOM 716 N N . GLY A 1 95 ? 10.324 -15.560 -16.820 1.00 90.81 95 GLY A N 1
ATOM 717 C CA . GLY A 1 95 ? 10.319 -14.343 -16.006 1.00 90.81 95 GLY A CA 1
ATOM 718 C C . GLY A 1 95 ? 11.544 -14.202 -15.091 1.00 90.81 95 GLY A C 1
ATOM 719 O O . GLY A 1 95 ? 12.432 -15.060 -15.046 1.00 90.81 95 GLY A O 1
ATOM 720 N N . PHE A 1 96 ? 11.615 -13.074 -14.379 1.00 94.50 96 PHE A N 1
ATOM 721 C CA . PHE A 1 96 ? 12.624 -12.830 -13.350 1.00 94.50 96 PHE A CA 1
ATOM 722 C C . PHE A 1 96 ? 12.095 -13.292 -11.991 1.00 94.50 96 PHE A C 1
ATOM 724 O O . PHE A 1 96 ? 11.032 -12.857 -11.554 1.00 94.50 96 PHE A O 1
ATOM 731 N N . HIS A 1 97 ? 12.866 -14.143 -11.314 1.00 94.19 97 HIS A N 1
ATOM 732 C CA . HIS A 1 97 ? 12.544 -14.671 -9.989 1.00 94.19 97 HIS A CA 1
ATOM 733 C C . HIS A 1 97 ? 13.572 -14.149 -8.986 1.00 94.19 97 HIS A C 1
ATOM 735 O O . HIS A 1 97 ? 14.682 -14.683 -8.952 1.00 94.19 97 HIS A O 1
ATOM 741 N N . PRO A 1 98 ? 13.240 -13.116 -8.188 1.00 95.88 98 PRO A N 1
ATOM 742 C CA . PRO A 1 98 ? 14.140 -12.628 -7.157 1.00 95.88 98 PRO A CA 1
ATOM 743 C C . PRO A 1 98 ? 14.425 -13.732 -6.138 1.00 95.88 98 PRO A C 1
ATOM 745 O O . PRO A 1 98 ? 13.487 -14.365 -5.633 1.00 95.88 98 PRO A O 1
ATOM 748 N N . ASP A 1 99 ? 15.698 -13.924 -5.797 1.00 96.44 99 ASP A N 1
ATOM 749 C CA . ASP A 1 99 ? 16.085 -14.813 -4.702 1.00 96.44 99 ASP A CA 1
ATOM 750 C C . ASP A 1 99 ? 15.607 -14.278 -3.335 1.00 96.44 99 ASP A C 1
ATOM 752 O O . ASP A 1 99 ? 15.000 -13.206 -3.224 1.00 96.44 99 ASP A O 1
ATOM 756 N N . ALA A 1 100 ? 15.865 -15.024 -2.258 1.00 96.81 100 ALA A N 1
ATOM 757 C CA . ALA A 1 100 ? 15.429 -14.634 -0.917 1.00 96.81 100 ALA A CA 1
ATOM 758 C C . ALA A 1 100 ? 15.991 -13.268 -0.468 1.00 96.81 100 ALA A C 1
ATOM 760 O O . ALA A 1 100 ? 15.282 -12.498 0.188 1.00 96.81 100 ALA A O 1
ATOM 761 N N . THR A 1 101 ? 17.233 -12.947 -0.837 1.00 97.12 101 THR A N 1
ATOM 762 C CA . THR A 1 101 ? 17.909 -11.690 -0.487 1.00 97.12 101 THR A CA 1
ATOM 763 C C . THR A 1 101 ? 17.304 -10.527 -1.270 1.00 97.12 101 THR A C 1
ATOM 765 O O . THR A 1 101 ? 16.886 -9.529 -0.679 1.00 97.12 101 THR A O 1
ATOM 768 N N . GLN A 1 102 ? 17.149 -10.681 -2.585 1.00 97.94 102 GLN A N 1
ATOM 769 C CA . GLN A 1 102 ? 16.531 -9.692 -3.465 1.00 97.94 102 GLN A CA 1
ATOM 770 C C . GLN A 1 102 ? 15.065 -9.443 -3.090 1.00 97.94 102 GLN A C 1
ATOM 772 O O . GLN A 1 102 ? 14.639 -8.294 -2.967 1.00 97.94 102 GLN A O 1
ATOM 777 N N . ARG A 1 103 ? 14.293 -10.501 -2.820 1.00 97.56 103 ARG A N 1
ATOM 778 C CA . ARG A 1 103 ? 12.889 -10.405 -2.391 1.00 97.56 103 ARG A CA 1
ATOM 779 C C . ARG A 1 103 ? 12.755 -9.678 -1.054 1.00 97.56 103 ARG A C 1
ATOM 781 O O . ARG A 1 103 ? 11.895 -8.808 -0.909 1.00 97.56 103 ARG A O 1
ATOM 788 N N . LYS A 1 104 ? 13.629 -9.969 -0.083 1.00 97.06 104 LYS A N 1
ATOM 789 C CA . LYS A 1 104 ? 13.684 -9.240 1.196 1.00 97.06 104 LYS A CA 1
ATOM 790 C C . LYS A 1 104 ? 14.012 -7.759 0.982 1.00 97.06 104 LYS A C 1
ATOM 792 O O . LYS A 1 104 ? 13.358 -6.907 1.587 1.00 97.06 104 LYS A O 1
ATOM 797 N N . ALA A 1 105 ? 14.971 -7.448 0.110 1.00 97.81 105 ALA A N 1
ATOM 798 C CA . ALA A 1 105 ? 15.349 -6.077 -0.223 1.00 97.81 105 ALA A CA 1
ATOM 799 C C . ALA A 1 105 ? 14.199 -5.304 -0.894 1.00 97.81 105 ALA A C 1
ATOM 801 O O . ALA A 1 105 ? 13.916 -4.175 -0.494 1.00 97.81 105 ALA A O 1
ATOM 802 N N . LEU A 1 106 ? 13.474 -5.926 -1.831 1.00 98.12 106 LEU A N 1
ATOM 803 C CA . LEU A 1 106 ? 12.291 -5.344 -2.478 1.00 98.12 106 LEU A CA 1
ATOM 804 C C . LEU A 1 106 ? 11.162 -5.069 -1.475 1.00 98.12 106 LEU A C 1
ATOM 806 O O . LEU A 1 106 ? 10.596 -3.976 -1.470 1.00 98.12 106 LEU A O 1
ATOM 810 N N . ARG A 1 107 ? 10.864 -6.014 -0.569 1.00 97.50 107 ARG A N 1
ATOM 811 C CA . ARG A 1 107 ? 9.864 -5.802 0.498 1.00 97.50 107 ARG A CA 1
ATOM 812 C C . ARG A 1 107 ? 10.273 -4.656 1.422 1.00 97.50 107 ARG A C 1
ATOM 814 O O . ARG A 1 107 ? 9.449 -3.799 1.740 1.00 97.50 107 ARG A O 1
ATOM 821 N N . LYS A 1 108 ? 11.548 -4.602 1.821 1.00 96.25 108 LYS A N 1
ATOM 822 C CA . LYS A 1 108 ? 12.084 -3.502 2.634 1.00 96.25 108 LYS A CA 1
ATOM 823 C C . LYS A 1 108 ? 11.944 -2.162 1.912 1.00 96.25 108 LYS A C 1
ATOM 825 O O . LYS A 1 108 ? 11.430 -1.214 2.502 1.00 96.25 108 LYS A O 1
ATOM 830 N N . TRP A 1 109 ? 12.349 -2.090 0.643 1.00 97.44 109 TRP A N 1
ATOM 831 C CA . TRP A 1 109 ? 12.204 -0.896 -0.188 1.00 97.44 109 TRP A CA 1
ATOM 832 C C . TRP A 1 109 ? 10.747 -0.429 -0.264 1.00 97.44 109 TRP A C 1
ATOM 834 O O . TRP A 1 109 ? 10.496 0.761 -0.062 1.00 97.44 109 TRP A O 1
ATOM 844 N N . PHE A 1 110 ? 9.796 -1.343 -0.484 1.00 97.81 110 PHE A N 1
ATOM 845 C CA . PHE A 1 110 ? 8.375 -1.012 -0.577 1.00 97.81 110 PHE A CA 1
ATOM 846 C C . PHE A 1 110 ? 7.880 -0.322 0.700 1.00 97.81 110 PHE A C 1
ATOM 848 O O . PHE A 1 110 ? 7.405 0.818 0.661 1.00 97.81 110 PHE A O 1
ATOM 855 N N . TRP A 1 111 ? 8.048 -0.987 1.847 1.00 97.12 111 TRP A N 1
ATOM 856 C CA . TRP A 1 111 ? 7.543 -0.495 3.129 1.00 97.12 111 TRP A CA 1
ATOM 857 C C . TRP A 1 111 ? 8.252 0.783 3.572 1.00 97.12 111 TRP A C 1
ATOM 859 O O . TRP A 1 111 ? 7.597 1.734 3.995 1.00 97.12 111 TRP A O 1
ATOM 869 N N . HIS A 1 112 ? 9.574 0.861 3.417 1.00 96.00 112 HIS A N 1
ATOM 870 C CA . HIS A 1 112 ? 10.315 2.070 3.767 1.00 96.00 112 HIS A CA 1
ATOM 871 C C . HIS A 1 112 ? 9.917 3.254 2.884 1.00 96.00 112 HIS A C 1
ATOM 873 O O . HIS A 1 112 ? 9.740 4.355 3.397 1.00 96.00 112 HIS A O 1
ATOM 879 N N . SER A 1 113 ? 9.719 3.051 1.578 1.00 96.38 113 SER A N 1
ATOM 880 C CA . SER A 1 113 ? 9.269 4.118 0.671 1.00 96.38 113 SER A CA 1
ATOM 881 C C . SER A 1 113 ? 7.886 4.646 1.058 1.00 96.38 113 SER A C 1
ATOM 883 O O . SER A 1 113 ? 7.646 5.852 1.007 1.00 96.38 113 SER A O 1
ATOM 885 N N . CYS A 1 114 ? 7.007 3.752 1.512 1.00 96.62 114 CYS A N 1
ATOM 886 C CA . CYS A 1 114 ? 5.680 4.085 2.010 1.00 96.62 114 CYS A CA 1
ATOM 887 C C . CYS A 1 114 ? 5.733 4.904 3.311 1.00 96.62 114 CYS A C 1
ATOM 889 O O . CYS A 1 114 ? 5.206 6.015 3.362 1.00 96.62 114 CYS A O 1
ATOM 891 N N . PHE A 1 115 ? 6.410 4.402 4.348 1.00 96.00 115 PHE A N 1
ATOM 892 C CA . PHE A 1 115 ? 6.466 5.069 5.656 1.00 96.00 115 PHE A CA 1
ATOM 893 C C . PHE A 1 115 ? 7.303 6.357 5.661 1.00 96.00 115 PHE A C 1
ATOM 895 O O . PHE A 1 115 ? 7.005 7.270 6.426 1.00 96.00 115 PHE A O 1
ATOM 902 N N . SER A 1 116 ? 8.311 6.470 4.789 1.00 94.44 116 SER A N 1
ATOM 903 C CA . SER A 1 116 ? 9.101 7.703 4.617 1.00 94.44 116 SER A CA 1
ATOM 904 C C . SER A 1 116 ? 8.444 8.732 3.696 1.00 94.44 116 SER A C 1
ATOM 906 O O . SER A 1 116 ? 8.995 9.814 3.503 1.00 94.44 116 SER A O 1
ATOM 908 N N . ARG A 1 117 ? 7.277 8.411 3.118 1.00 95.00 117 ARG A N 1
ATOM 909 C CA . ARG A 1 117 ? 6.578 9.243 2.129 1.00 95.00 117 ARG A CA 1
ATOM 910 C C . ARG A 1 117 ? 7.459 9.622 0.933 1.00 95.00 117 ARG A C 1
ATOM 912 O O . ARG A 1 117 ? 7.396 10.740 0.421 1.00 95.00 117 ARG A O 1
ATOM 919 N N . ARG A 1 118 ? 8.288 8.678 0.478 1.00 94.69 118 ARG A N 1
ATOM 920 C CA . ARG A 1 118 ? 9.332 8.895 -0.538 1.00 94.69 118 ARG A CA 1
ATOM 921 C C . ARG A 1 118 ? 8.805 9.506 -1.836 1.00 94.69 118 ARG A C 1
ATOM 923 O O . ARG A 1 118 ? 9.494 10.301 -2.458 1.00 94.69 118 ARG A O 1
ATOM 930 N N . TYR A 1 119 ? 7.589 9.136 -2.218 1.00 96.31 119 TYR A N 1
ATOM 931 C CA . TYR A 1 119 ? 6.931 9.562 -3.451 1.00 96.31 119 TYR A CA 1
ATOM 932 C C . TYR A 1 119 ? 5.948 10.727 -3.228 1.00 96.31 119 TYR A C 1
ATOM 934 O O . TYR A 1 119 ? 5.096 10.984 -4.070 1.00 96.31 119 TYR A O 1
ATOM 942 N N . SER A 1 120 ? 6.014 11.431 -2.090 1.00 93.38 120 SER A N 1
ATOM 943 C CA . SER A 1 120 ? 5.183 12.623 -1.858 1.00 93.38 120 SER A CA 1
ATOM 944 C C . SER A 1 120 ? 5.770 13.901 -2.452 1.00 93.38 120 SER A C 1
ATOM 946 O O . SER A 1 120 ? 5.012 14.826 -2.712 1.00 93.38 120 SER A O 1
ATOM 948 N N . ASN A 1 121 ? 7.087 13.959 -2.663 1.00 90.94 121 ASN A N 1
ATOM 949 C CA . ASN A 1 121 ? 7.789 15.107 -3.237 1.00 90.94 121 ASN A CA 1
ATOM 950 C C . ASN A 1 121 ? 8.862 14.614 -4.210 1.00 90.94 121 ASN A C 1
ATOM 952 O O . ASN A 1 121 ? 9.416 13.536 -4.006 1.00 90.94 121 ASN A O 1
ATOM 956 N N . SER A 1 122 ? 9.177 15.412 -5.235 1.00 92.25 122 SER A N 1
ATOM 957 C CA . SER A 1 122 ? 10.238 15.108 -6.211 1.00 92.25 122 SER A CA 1
ATOM 958 C C . SER A 1 122 ? 10.146 13.684 -6.778 1.00 92.25 122 SER A C 1
ATOM 960 O O . SER A 1 122 ? 11.137 12.953 -6.824 1.00 92.25 122 SER A O 1
ATOM 962 N N . VAL A 1 123 ? 8.931 13.294 -7.180 1.00 95.31 123 VAL A N 1
ATOM 963 C CA . VAL A 1 123 ? 8.568 11.929 -7.595 1.00 95.31 123 VAL A CA 1
ATOM 964 C C . VAL A 1 123 ? 9.509 11.388 -8.669 1.00 95.31 123 VAL A C 1
ATOM 966 O O . VAL A 1 123 ? 10.023 10.284 -8.515 1.00 95.31 123 VAL A O 1
ATOM 969 N N . ASP A 1 124 ? 9.812 12.181 -9.695 1.00 95.62 124 ASP A N 1
ATOM 970 C CA . ASP A 1 124 ? 10.679 11.755 -10.799 1.00 95.62 124 ASP A CA 1
ATOM 971 C C . ASP A 1 124 ? 12.109 11.445 -10.333 1.00 95.62 124 ASP A C 1
ATOM 973 O O . ASP A 1 124 ? 12.692 10.440 -10.734 1.00 95.62 124 ASP A O 1
ATOM 977 N N . ASN A 1 125 ? 12.654 12.238 -9.404 1.00 96.69 125 ASN A N 1
ATOM 978 C CA . ASN A 1 125 ? 13.967 11.967 -8.814 1.00 96.69 125 ASN A CA 1
ATOM 979 C C . ASN A 1 125 ? 13.947 10.694 -7.951 1.00 96.69 125 ASN A C 1
ATOM 981 O O . ASN A 1 125 ? 14.886 9.899 -7.988 1.00 96.69 125 ASN A O 1
ATOM 985 N N . ALA A 1 126 ? 12.870 10.466 -7.192 1.00 97.12 126 ALA A N 1
ATOM 986 C CA . ALA A 1 126 ? 12.710 9.236 -6.421 1.00 97.12 126 ALA A CA 1
ATOM 987 C C . ALA A 1 126 ? 12.634 7.997 -7.331 1.00 97.12 126 ALA A C 1
ATOM 989 O O . ALA A 1 126 ? 13.282 6.993 -7.026 1.00 97.12 126 ALA A O 1
ATOM 990 N N . ILE A 1 127 ? 11.905 8.086 -8.451 1.00 98.31 127 ILE A N 1
ATOM 991 C CA . ILE A 1 127 ? 11.820 7.032 -9.471 1.00 98.31 127 ILE A CA 1
ATOM 992 C C . ILE A 1 127 ? 13.196 6.773 -10.087 1.00 98.31 127 ILE A C 1
ATOM 994 O O . ILE A 1 127 ? 13.620 5.622 -10.121 1.00 98.31 127 ILE A O 1
ATOM 998 N N . ALA A 1 128 ? 13.917 7.810 -10.523 1.00 98.12 128 ALA A N 1
ATOM 999 C CA . ALA A 1 128 ? 15.239 7.664 -11.137 1.00 98.12 128 ALA A CA 1
ATOM 1000 C C . ALA A 1 128 ? 16.236 6.963 -10.195 1.00 98.12 128 ALA A C 1
ATOM 1002 O O . ALA A 1 128 ? 16.903 6.002 -10.580 1.00 98.12 128 ALA A O 1
ATOM 1003 N N . GLN A 1 129 ? 16.277 7.378 -8.924 1.00 97.62 129 GLN A N 1
ATOM 1004 C CA . GLN A 1 129 ? 17.093 6.724 -7.896 1.00 97.62 129 GLN A CA 1
ATOM 1005 C C . GLN A 1 129 ? 16.682 5.266 -7.654 1.00 97.62 129 GLN A C 1
ATOM 1007 O O . GLN A 1 129 ? 17.533 4.412 -7.408 1.00 97.62 129 GLN A O 1
ATOM 1012 N N . ASP A 1 130 ? 15.381 4.972 -7.689 1.00 98.06 130 ASP A N 1
ATOM 1013 C CA . ASP A 1 130 ? 14.874 3.620 -7.460 1.00 98.06 130 ASP A CA 1
ATOM 1014 C C . ASP A 1 130 ? 15.127 2.708 -8.670 1.00 98.06 130 ASP A C 1
ATOM 1016 O O . ASP A 1 130 ? 15.481 1.550 -8.469 1.00 98.06 130 ASP A O 1
ATOM 1020 N N . ILE A 1 131 ? 15.067 3.221 -9.904 1.00 98.62 131 ILE A N 1
ATOM 1021 C CA . ILE A 1 131 ? 15.487 2.494 -11.112 1.00 98.62 131 ILE A CA 1
ATOM 1022 C C . ILE A 1 131 ? 16.987 2.172 -11.052 1.00 98.62 131 ILE A C 1
ATOM 1024 O O . ILE A 1 131 ? 17.374 1.027 -11.290 1.00 98.62 131 ILE A O 1
ATOM 1028 N N . ALA A 1 132 ? 17.832 3.133 -10.668 1.00 98.31 132 ALA A N 1
ATOM 1029 C CA . ALA A 1 132 ? 19.266 2.892 -10.503 1.00 98.31 132 ALA A CA 1
ATOM 1030 C C . ALA A 1 132 ? 19.552 1.824 -9.427 1.00 98.31 132 ALA A C 1
ATOM 1032 O O . ALA A 1 132 ? 20.375 0.931 -9.625 1.00 98.31 132 ALA A O 1
ATOM 1033 N N . ALA A 1 133 ? 18.829 1.858 -8.303 1.00 98.12 133 ALA A N 1
ATOM 1034 C CA . ALA A 1 133 ? 18.937 0.840 -7.257 1.00 98.12 133 ALA A CA 1
ATOM 1035 C C . ALA A 1 133 ? 18.450 -0.546 -7.725 1.00 98.12 133 ALA A C 1
ATOM 1037 O O . ALA A 1 133 ? 19.044 -1.561 -7.359 1.00 98.12 133 ALA A O 1
ATOM 1038 N N . VAL A 1 134 ? 17.419 -0.605 -8.575 1.00 98.38 134 VAL A N 1
ATOM 1039 C CA . VAL A 1 134 ? 16.980 -1.848 -9.227 1.00 98.38 134 VAL A CA 1
ATOM 1040 C C . VAL A 1 134 ? 18.083 -2.429 -10.110 1.00 98.38 134 VAL A C 1
ATOM 1042 O O . VAL A 1 134 ? 18.318 -3.632 -10.055 1.00 98.38 134 VAL A O 1
ATOM 1045 N N . GLN A 1 135 ? 18.804 -1.608 -10.880 1.00 98.00 135 GLN A N 1
ATOM 1046 C CA . GLN A 1 135 ? 19.926 -2.101 -11.689 1.00 98.00 135 GLN A CA 1
ATOM 1047 C C . GLN A 1 135 ? 21.020 -2.742 -10.823 1.00 98.00 135 GLN A C 1
ATOM 1049 O O . GLN A 1 135 ? 21.544 -3.795 -11.182 1.00 98.00 135 GLN A O 1
ATOM 1054 N N . GLN A 1 136 ? 21.319 -2.160 -9.656 1.00 98.00 136 GLN A N 1
ATOM 1055 C CA . GLN A 1 136 ? 22.251 -2.753 -8.689 1.00 98.00 136 GLN A CA 1
ATOM 1056 C C . GLN A 1 136 ? 21.723 -4.083 -8.136 1.00 98.00 136 GLN A C 1
ATOM 1058 O O . GLN A 1 136 ? 22.463 -5.066 -8.094 1.00 98.00 136 GLN A O 1
ATOM 1063 N N . LEU A 1 137 ? 20.432 -4.151 -7.791 1.00 97.81 137 LEU A N 1
ATOM 1064 C CA . LEU A 1 137 ? 19.799 -5.385 -7.318 1.00 97.81 137 LEU A CA 1
ATOM 1065 C C . LEU A 1 137 ? 19.886 -6.506 -8.362 1.00 97.81 137 LEU A C 1
ATOM 1067 O O . LEU A 1 137 ? 20.191 -7.646 -8.008 1.00 97.81 137 LEU A O 1
ATOM 1071 N N . LEU A 1 138 ? 19.651 -6.185 -9.637 1.00 96.06 138 LEU A N 1
ATOM 1072 C CA . LEU A 1 138 ? 19.753 -7.134 -10.750 1.00 96.06 138 LEU A CA 1
ATOM 1073 C C . LEU A 1 138 ? 21.191 -7.625 -10.977 1.00 96.06 138 LEU A C 1
ATOM 1075 O O . LEU A 1 138 ? 21.382 -8.751 -11.428 1.00 96.06 138 LEU A O 1
ATOM 1079 N N . ALA A 1 139 ? 22.191 -6.823 -10.607 1.00 96.19 139 ALA A N 1
ATOM 1080 C CA . ALA A 1 139 ? 23.602 -7.209 -10.588 1.00 96.19 139 ALA A CA 1
ATOM 1081 C C . ALA A 1 139 ? 24.019 -7.977 -9.312 1.00 96.19 139 ALA A C 1
ATOM 1083 O O . ALA A 1 139 ? 25.201 -8.257 -9.124 1.00 96.19 139 ALA A O 1
ATOM 1084 N N . GLY A 1 140 ? 23.073 -8.317 -8.427 1.00 95.75 140 GLY A N 1
ATOM 1085 C CA . GLY A 1 140 ? 23.330 -9.046 -7.180 1.00 95.75 140 GLY A CA 1
ATOM 1086 C C . GLY A 1 140 ? 23.693 -8.158 -5.984 1.00 95.75 140 GLY A C 1
ATOM 1087 O O . GLY A 1 140 ? 24.056 -8.675 -4.930 1.00 95.75 140 GLY A O 1
ATOM 1088 N N . ASN A 1 141 ? 23.583 -6.832 -6.111 1.00 97.12 141 ASN A N 1
ATOM 1089 C CA . ASN A 1 141 ? 23.896 -5.875 -5.052 1.00 97.12 141 ASN A CA 1
ATOM 1090 C C . ASN A 1 141 ? 22.626 -5.231 -4.462 1.00 97.12 141 ASN A C 1
ATOM 1092 O O . ASN A 1 141 ? 22.042 -4.314 -5.039 1.00 97.12 141 ASN A O 1
ATOM 1096 N N . THR A 1 142 ? 22.223 -5.657 -3.262 1.00 96.81 142 THR A N 1
ATOM 1097 C CA . THR A 1 142 ? 21.029 -5.148 -2.556 1.00 96.81 142 THR A CA 1
ATOM 1098 C C . THR A 1 142 ? 21.276 -3.936 -1.656 1.00 96.81 142 THR A C 1
ATOM 1100 O O . THR A 1 142 ? 20.326 -3.405 -1.069 1.00 96.81 142 THR A O 1
ATOM 1103 N N . SER A 1 143 ? 22.520 -3.458 -1.554 1.00 94.94 143 SER A N 1
ATOM 1104 C CA . SER A 1 143 ? 22.920 -2.437 -0.574 1.00 94.94 143 SER A CA 1
ATOM 1105 C C . SER A 1 143 ? 22.126 -1.130 -0.676 1.00 94.94 143 SER A C 1
ATOM 1107 O O . SER A 1 143 ? 21.788 -0.537 0.348 1.00 94.94 143 SER A O 1
ATOM 1109 N N . GLU A 1 144 ? 21.742 -0.705 -1.883 1.00 94.00 144 GLU A N 1
ATOM 1110 C CA . GLU A 1 144 ? 20.964 0.521 -2.113 1.00 94.00 144 GLU A CA 1
ATOM 1111 C C . GLU A 1 144 ? 19.556 0.482 -1.499 1.00 94.00 144 GLU A C 1
ATOM 1113 O O . GLU A 1 144 ? 19.014 1.514 -1.083 1.00 94.00 144 GLU A O 1
ATOM 1118 N N . PHE A 1 145 ? 18.955 -0.705 -1.412 1.00 92.88 145 PHE A N 1
ATOM 1119 C CA . PHE A 1 145 ? 17.686 -0.910 -0.717 1.00 92.88 145 PHE A CA 1
ATOM 1120 C C . PHE A 1 145 ? 17.897 -1.183 0.767 1.00 92.88 145 PHE A C 1
ATOM 1122 O O . PHE A 1 145 ? 17.133 -0.696 1.602 1.00 92.88 145 PHE A O 1
ATOM 1129 N N . GLU A 1 146 ? 18.956 -1.905 1.125 1.00 89.19 146 GLU A N 1
ATOM 1130 C CA . GLU A 1 146 ? 19.226 -2.277 2.510 1.00 89.19 146 GLU A CA 1
ATOM 1131 C C . GLU A 1 146 ? 19.706 -1.114 3.375 1.00 89.19 146 GLU A C 1
ATOM 1133 O O . GLU A 1 146 ? 19.332 -1.054 4.547 1.00 89.19 146 GLU A O 1
ATOM 1138 N N . LYS A 1 147 ? 20.441 -0.149 2.818 1.00 88.81 147 LYS A N 1
ATOM 1139 C CA . LYS A 1 147 ? 20.883 1.047 3.551 1.00 88.81 147 LYS A CA 1
ATOM 1140 C C . LYS A 1 147 ? 19.737 1.988 3.929 1.00 88.81 147 LYS A C 1
ATOM 1142 O O . LYS A 1 147 ? 19.916 2.889 4.744 1.00 88.81 147 LYS A O 1
ATOM 1147 N N . ARG A 1 148 ? 18.544 1.797 3.353 1.00 84.62 148 ARG A N 1
ATOM 1148 C CA . ARG A 1 148 ? 17.370 2.611 3.678 1.00 84.62 148 ARG A CA 1
ATOM 1149 C C . ARG A 1 148 ? 16.900 2.281 5.088 1.00 84.62 148 ARG A C 1
ATOM 1151 O O . ARG A 1 148 ? 16.572 1.136 5.404 1.00 84.62 148 ARG A O 1
ATOM 1158 N N . ALA A 1 149 ? 16.814 3.307 5.922 1.00 86.00 149 ALA A N 1
ATOM 1159 C CA . ALA A 1 149 ? 16.264 3.230 7.265 1.00 86.00 149 ALA A CA 1
ATOM 1160 C C . ALA A 1 149 ? 15.037 4.139 7.363 1.00 86.00 149 ALA A C 1
ATOM 1162 O O . ALA A 1 149 ? 14.992 5.227 6.794 1.00 86.00 149 ALA A O 1
ATOM 1163 N N . THR A 1 150 ? 14.003 3.669 8.044 1.00 89.62 150 THR A N 1
ATOM 1164 C CA . THR A 1 150 ? 12.804 4.448 8.346 1.00 89.62 150 THR A CA 1
ATOM 1165 C C . THR A 1 150 ? 12.302 3.975 9.692 1.00 89.62 150 THR A C 1
ATOM 1167 O O . THR A 1 150 ? 12.212 2.772 9.928 1.00 89.62 150 THR A O 1
ATOM 1170 N N . VAL A 1 151 ? 12.015 4.921 10.578 1.00 89.69 151 VAL A N 1
ATOM 1171 C CA . VAL A 1 151 ? 11.443 4.634 11.891 1.00 89.69 151 VAL A CA 1
ATOM 1172 C C . VAL A 1 151 ? 9.954 4.923 11.810 1.00 89.69 151 VAL A C 1
ATOM 1174 O O . VAL A 1 151 ? 9.556 6.057 11.544 1.00 89.69 151 VAL A O 1
ATOM 1177 N N . VAL A 1 152 ? 9.133 3.896 12.018 1.00 92.44 152 VAL A N 1
ATOM 1178 C CA . VAL A 1 152 ? 7.680 4.061 12.087 1.00 92.44 152 VAL A CA 1
ATOM 1179 C C . VAL A 1 152 ? 7.336 4.592 13.472 1.00 92.44 152 VAL A C 1
ATOM 1181 O O . VAL A 1 152 ? 7.404 3.872 14.464 1.00 92.44 152 VAL A O 1
ATOM 1184 N N . GLN A 1 153 ? 7.018 5.881 13.538 1.00 93.12 153 GLN A N 1
ATOM 1185 C CA . GLN A 1 153 ? 6.641 6.550 14.780 1.00 93.12 153 GLN A CA 1
ATOM 1186 C C . GLN A 1 153 ? 5.194 6.218 15.149 1.00 93.12 153 GLN A C 1
ATOM 1188 O O . GLN A 1 153 ? 4.340 6.129 14.267 1.00 93.12 153 GLN A O 1
ATOM 1193 N N . GLN A 1 154 ? 4.886 6.135 16.447 1.00 92.94 154 GLN A N 1
ATOM 1194 C CA . GLN A 1 154 ? 3.507 5.962 16.929 1.00 92.94 154 GLN A CA 1
ATOM 1195 C C . GLN A 1 154 ? 2.566 7.039 16.368 1.00 92.94 154 GLN A C 1
ATOM 1197 O O . GLN A 1 154 ? 1.428 6.744 16.002 1.00 92.94 154 GLN A O 1
ATOM 1202 N N . SER A 1 155 ? 3.070 8.270 16.217 1.00 94.44 155 SER A N 1
ATOM 1203 C CA . SER A 1 155 ? 2.329 9.388 15.629 1.00 94.44 155 SER A CA 1
ATOM 1204 C C . SER A 1 155 ? 1.796 9.087 14.230 1.00 94.44 155 SER A C 1
ATOM 1206 O O . SER A 1 155 ? 0.763 9.639 13.856 1.00 94.44 155 SER A O 1
ATOM 1208 N N . PHE A 1 156 ? 2.419 8.184 13.462 1.00 95.94 156 PHE A N 1
ATOM 1209 C CA . PHE A 1 156 ? 1.875 7.747 12.179 1.00 95.94 156 PHE A CA 1
ATOM 1210 C C . PHE A 1 156 ? 0.434 7.237 12.330 1.00 95.94 156 PHE A C 1
ATOM 1212 O O . PHE A 1 156 ? -0.428 7.628 11.545 1.00 95.94 156 PHE A O 1
ATOM 1219 N N . PHE A 1 157 ? 0.155 6.438 13.360 1.00 95.88 157 PHE A N 1
ATOM 1220 C CA . PHE A 1 157 ? -1.155 5.822 13.573 1.00 95.88 157 PHE A CA 1
ATOM 1221 C C . PHE A 1 157 ? -2.121 6.713 14.359 1.00 95.88 157 PHE A C 1
ATOM 1223 O O . PHE A 1 157 ? -3.327 6.641 14.137 1.00 95.88 157 PHE A O 1
ATOM 1230 N N . THR A 1 158 ? -1.603 7.558 15.255 1.00 94.25 158 THR A N 1
ATOM 1231 C CA . THR A 1 158 ? -2.423 8.372 16.168 1.00 94.25 158 THR A CA 1
ATOM 1232 C C . THR A 1 158 ? -2.695 9.793 15.677 1.00 94.25 158 THR A C 1
ATOM 1234 O O . THR A 1 158 ? -3.539 10.465 16.252 1.00 94.25 158 THR A O 1
ATOM 1237 N N . THR A 1 159 ? -2.013 10.274 14.630 1.00 93.75 159 THR A N 1
ATOM 1238 C CA . THR A 1 159 ? -2.208 11.650 14.121 1.00 93.75 159 THR A CA 1
ATOM 1239 C C . THR A 1 159 ? -2.749 11.707 12.697 1.00 93.75 159 THR A C 1
ATOM 1241 O O . THR A 1 159 ? -3.407 12.678 12.324 1.00 93.75 159 THR A O 1
ATOM 1244 N N . ASN A 1 160 ? -2.500 10.680 11.877 1.00 96.38 160 ASN A N 1
ATOM 1245 C CA . ASN A 1 160 ? -3.056 10.638 10.529 1.00 96.38 160 ASN A CA 1
ATOM 1246 C C . ASN A 1 160 ? -4.506 10.160 10.587 1.00 96.38 160 ASN A C 1
ATOM 1248 O O . ASN A 1 160 ? -4.824 9.198 11.284 1.00 96.38 160 ASN A O 1
ATOM 1252 N N . GLN A 1 161 ? -5.374 10.828 9.832 1.00 96.44 161 GLN A N 1
ATOM 1253 C CA . GLN A 1 161 ? -6.781 10.463 9.733 1.00 96.44 161 GLN A CA 1
ATOM 1254 C C . GLN A 1 161 ? -7.004 9.441 8.616 1.00 96.44 161 GLN A C 1
ATOM 1256 O O . GLN A 1 161 ? -6.388 9.513 7.549 1.00 96.44 161 GLN A O 1
ATOM 1261 N N . PHE A 1 162 ? -7.924 8.516 8.858 1.00 96.38 162 PHE A N 1
ATOM 1262 C CA . PHE A 1 162 ? -8.378 7.524 7.909 1.00 96.38 162 PHE A CA 1
ATOM 1263 C C . PHE A 1 162 ? -9.216 8.193 6.818 1.00 96.38 162 PHE A C 1
ATOM 1265 O O . PHE A 1 162 ? -10.339 8.656 7.034 1.00 96.38 162 PHE A O 1
ATOM 1272 N N . ALA A 1 163 ? -8.657 8.211 5.617 1.00 94.38 163 ALA A N 1
ATOM 1273 C CA . ALA A 1 163 ? -9.288 8.662 4.392 1.00 94.38 163 ALA A CA 1
ATOM 1274 C C . ALA A 1 163 ? -8.763 7.793 3.248 1.00 94.38 163 ALA A C 1
ATOM 1276 O O . ALA A 1 163 ? -7.565 7.811 2.974 1.00 94.38 163 ALA A O 1
ATOM 1277 N N . LEU A 1 164 ? -9.647 7.049 2.576 1.00 90.31 164 LEU A N 1
ATOM 1278 C CA . LEU A 1 164 ? -9.288 6.009 1.593 1.00 90.31 164 LEU A CA 1
ATOM 1279 C C . LEU A 1 164 ? -8.365 6.492 0.465 1.00 90.31 164 LEU A C 1
ATOM 1281 O O . LEU A 1 164 ? -7.549 5.734 -0.050 1.00 90.31 164 LEU A O 1
ATOM 1285 N N . THR A 1 165 ? -8.473 7.764 0.085 1.00 90.38 165 THR A N 1
ATOM 1286 C CA . THR A 1 165 ? -7.631 8.372 -0.952 1.00 90.38 165 THR A CA 1
ATOM 1287 C C . THR A 1 165 ? -6.231 8.733 -0.454 1.00 90.38 165 THR A C 1
ATOM 1289 O O . THR A 1 165 ? -5.326 8.913 -1.266 1.00 90.38 165 THR A O 1
ATOM 1292 N N . SER A 1 166 ? -6.022 8.828 0.862 1.00 94.88 166 SER A N 1
ATOM 1293 C CA . SER A 1 166 ? -4.743 9.219 1.451 1.00 94.88 166 SER A CA 1
ATOM 1294 C C . SER A 1 166 ? -3.728 8.078 1.429 1.00 94.88 166 SER A C 1
ATOM 1296 O O . SER A 1 166 ? -4.042 6.925 1.730 1.00 94.88 166 SER A O 1
ATOM 1298 N N . VAL A 1 167 ? -2.471 8.427 1.157 1.00 95.88 167 VAL A N 1
ATOM 1299 C CA . VAL A 1 167 ? -1.340 7.489 1.176 1.00 95.88 167 VAL A CA 1
ATOM 1300 C C . VAL A 1 167 ? -1.264 6.751 2.512 1.00 95.88 167 VAL A C 1
ATOM 1302 O O . VAL A 1 167 ? -1.208 5.528 2.527 1.00 95.88 167 VAL A O 1
ATOM 1305 N N . ASN A 1 168 ? -1.299 7.472 3.638 1.00 96.88 168 ASN A N 1
ATOM 1306 C CA . ASN A 1 168 ? -1.114 6.859 4.958 1.00 96.88 168 ASN A CA 1
ATOM 1307 C C . ASN A 1 168 ? -2.210 5.831 5.268 1.00 96.88 168 ASN A C 1
ATOM 1309 O O . ASN A 1 168 ? -1.923 4.801 5.870 1.00 96.88 168 ASN A O 1
ATOM 1313 N N . THR A 1 169 ? -3.443 6.082 4.812 1.00 96.81 169 THR A N 1
ATOM 1314 C CA . THR A 1 169 ? -4.538 5.115 4.948 1.00 96.81 169 THR A CA 1
ATOM 1315 C C . THR A 1 169 ? -4.271 3.870 4.120 1.00 96.81 169 THR A C 1
ATOM 1317 O O . THR A 1 169 ? -4.389 2.773 4.643 1.00 96.81 169 THR A O 1
ATOM 1320 N N . LYS A 1 170 ? -3.832 4.007 2.865 1.00 96.75 170 LYS A N 1
ATOM 1321 C CA . LYS A 1 170 ? -3.476 2.852 2.026 1.00 96.75 170 LYS A CA 1
ATOM 1322 C C . LYS A 1 170 ? -2.338 2.023 2.627 1.00 96.75 170 LYS A C 1
ATOM 1324 O O . LYS A 1 170 ? -2.429 0.803 2.668 1.00 96.75 170 LYS A O 1
ATOM 1329 N N . VAL A 1 171 ? -1.305 2.678 3.166 1.00 97.50 171 VAL A N 1
ATOM 1330 C CA . VAL A 1 171 ? -0.213 2.002 3.894 1.00 97.50 171 VAL A CA 1
ATOM 1331 C C . VAL A 1 171 ? -0.758 1.231 5.097 1.00 97.50 171 VAL A C 1
ATOM 1333 O O . VAL A 1 171 ? -0.394 0.077 5.302 1.00 97.50 171 VAL A O 1
ATOM 1336 N N . PHE A 1 172 ? -1.648 1.850 5.873 1.00 97.06 172 PHE A N 1
ATOM 1337 C CA . PHE A 1 172 ? -2.271 1.221 7.034 1.00 97.06 172 PHE A CA 1
ATOM 1338 C C . PHE A 1 172 ? -3.171 0.037 6.658 1.00 97.06 172 PHE A C 1
ATOM 1340 O O . PHE A 1 172 ? -3.079 -1.012 7.282 1.00 97.06 172 PHE A O 1
ATOM 1347 N N . ILE A 1 173 ? -3.974 0.163 5.602 1.00 95.81 173 ILE A N 1
ATOM 1348 C CA . ILE A 1 173 ? -4.815 -0.914 5.065 1.00 95.81 173 ILE A CA 1
ATOM 1349 C C . ILE A 1 173 ? -3.960 -2.121 4.675 1.00 95.81 173 ILE A C 1
ATOM 1351 O O . ILE A 1 173 ? -4.270 -3.240 5.076 1.00 95.81 173 ILE A O 1
ATOM 1355 N N . LEU A 1 174 ? -2.863 -1.905 3.940 1.00 96.38 174 LEU A N 1
ATOM 1356 C CA . LEU A 1 174 ? -1.953 -2.989 3.562 1.00 96.38 174 LEU A CA 1
ATOM 1357 C C . LEU A 1 174 ? -1.278 -3.616 4.787 1.00 96.38 174 LEU A C 1
ATOM 1359 O O . LEU A 1 174 ? -1.113 -4.832 4.834 1.00 96.38 174 LEU A O 1
ATOM 1363 N N . LEU A 1 175 ? -0.910 -2.812 5.790 1.00 95.69 175 LEU A N 1
ATOM 1364 C CA . LEU A 1 175 ? -0.347 -3.319 7.042 1.00 95.69 175 LEU A CA 1
ATOM 1365 C C . LEU A 1 175 ? -1.346 -4.233 7.766 1.00 95.69 175 LEU A C 1
ATOM 1367 O O . LEU A 1 175 ? -0.985 -5.340 8.152 1.00 95.69 175 LEU A O 1
ATOM 1371 N N . LEU A 1 176 ? -2.603 -3.797 7.902 1.00 94.94 176 LEU A N 1
ATOM 1372 C CA . LEU A 1 176 ? -3.666 -4.609 8.495 1.00 94.94 176 LEU A CA 1
ATOM 1373 C C . LEU A 1 176 ? -3.919 -5.891 7.686 1.00 94.94 176 LEU A C 1
ATOM 1375 O O . LEU A 1 176 ? -4.095 -6.957 8.267 1.00 94.94 176 LEU A O 1
ATOM 1379 N N . ALA A 1 177 ? -3.910 -5.811 6.353 1.00 94.12 177 ALA A N 1
ATOM 1380 C CA . ALA A 1 177 ? -4.130 -6.962 5.480 1.00 94.12 177 ALA A CA 1
ATOM 1381 C C . ALA A 1 177 ? -3.050 -8.043 5.668 1.00 94.12 177 ALA A C 1
ATOM 1383 O O . ALA A 1 177 ? -3.361 -9.234 5.713 1.00 94.12 177 ALA A O 1
ATOM 1384 N N . GLN A 1 178 ? -1.789 -7.638 5.865 1.00 93.94 178 GLN A N 1
ATOM 1385 C CA . GLN A 1 178 ? -0.679 -8.558 6.152 1.00 93.94 178 GLN A CA 1
ATOM 1386 C C . GLN A 1 178 ? -0.870 -9.350 7.454 1.00 93.94 178 GLN A C 1
ATOM 1388 O O . GLN A 1 178 ? -0.348 -10.460 7.572 1.00 93.94 178 GLN A O 1
ATOM 1393 N N . ALA A 1 179 ? -1.629 -8.814 8.412 1.00 94.00 179 ALA A N 1
ATOM 1394 C CA . ALA A 1 179 ? -1.925 -9.484 9.676 1.00 94.00 179 ALA A CA 1
ATOM 1395 C C . ALA A 1 179 ? -3.009 -10.569 9.563 1.00 94.00 179 ALA A C 1
ATOM 1397 O O . ALA A 1 179 ? -3.232 -11.291 10.534 1.00 94.00 179 ALA A O 1
ATOM 1398 N N . LYS A 1 180 ? -3.639 -10.724 8.385 1.00 93.56 180 LYS A N 1
ATOM 1399 C CA . LYS A 1 180 ? -4.713 -11.697 8.115 1.00 93.56 180 LYS A CA 1
ATOM 1400 C C . LYS A 1 180 ? -5.860 -11.550 9.129 1.00 93.56 180 LYS A C 1
ATOM 1402 O O . LYS A 1 180 ? -6.055 -12.424 9.979 1.00 93.56 180 LYS A O 1
ATOM 1407 N N . PRO A 1 181 ? -6.587 -10.420 9.076 1.00 94.38 181 PRO A N 1
ATOM 1408 C CA . PRO A 1 181 ? -7.617 -10.092 10.046 1.00 94.38 181 PRO A CA 1
ATOM 1409 C C . PRO A 1 181 ? -8.716 -11.153 10.056 1.00 94.38 181 PRO A C 1
ATOM 1411 O O . PRO A 1 181 ? -9.035 -11.776 9.040 1.00 94.38 181 PRO A O 1
ATOM 1414 N N . LYS A 1 182 ? -9.312 -11.333 11.233 1.00 94.88 182 LYS A N 1
ATOM 1415 C CA . LYS A 1 182 ? -10.340 -12.340 11.484 1.00 94.88 182 LYS A CA 1
ATOM 1416 C C . LYS A 1 182 ? -11.671 -11.686 11.798 1.00 94.88 182 LYS A C 1
ATOM 1418 O O . LYS A 1 182 ? -11.726 -10.612 12.391 1.00 94.88 182 LYS A O 1
ATOM 1423 N N . SER A 1 183 ? -12.746 -12.370 11.437 1.00 94.69 183 SER A N 1
ATOM 1424 C CA . SER A 1 183 ? -14.101 -12.025 11.836 1.00 94.69 183 SER A CA 1
ATOM 1425 C C . SER A 1 183 ? -14.201 -11.947 13.355 1.00 94.69 183 SER A C 1
ATOM 1427 O O . SER A 1 183 ? -13.799 -12.869 14.069 1.00 94.69 183 SER A O 1
ATOM 1429 N N . PHE A 1 184 ? -14.798 -10.865 13.851 1.00 95.31 184 PHE A N 1
ATOM 1430 C CA . PHE A 1 184 ? -14.917 -10.629 15.289 1.00 95.31 184 PHE A CA 1
ATOM 1431 C C . PHE A 1 184 ? -15.893 -11.592 15.952 1.00 95.31 184 PHE A C 1
ATOM 1433 O O . PHE A 1 184 ? -15.722 -11.920 17.123 1.00 95.31 184 PHE A O 1
ATOM 1440 N N . LEU A 1 185 ? -16.904 -12.055 15.217 1.00 95.62 185 LEU A N 1
ATOM 1441 C CA . LEU A 1 185 ? -17.959 -12.899 15.772 1.00 95.62 185 LEU A CA 1
ATOM 1442 C C . LEU A 1 185 ? -17.726 -14.389 15.516 1.00 95.62 185 LEU A C 1
ATOM 1444 O O . LEU A 1 185 ? -18.174 -15.211 16.308 1.00 95.62 185 LEU A O 1
ATOM 1448 N N . SER A 1 186 ? -17.029 -14.749 14.433 1.00 95.38 186 SER A N 1
ATOM 1449 C CA . SER A 1 186 ? -16.836 -16.154 14.040 1.00 95.38 186 SER A CA 1
ATOM 1450 C C . SER A 1 186 ? -15.393 -16.654 14.096 1.00 95.38 186 SER A C 1
ATOM 1452 O O . SER A 1 186 ? -15.181 -17.855 13.973 1.00 95.38 186 SER A O 1
ATOM 1454 N N . ALA A 1 187 ? -14.406 -15.765 14.261 1.00 95.19 187 ALA A N 1
ATOM 1455 C CA . ALA A 1 187 ? -12.972 -16.064 14.153 1.00 95.19 187 ALA A CA 1
ATOM 1456 C C . ALA A 1 187 ? -12.502 -16.597 12.778 1.00 95.19 187 ALA A C 1
ATOM 1458 O O . ALA A 1 187 ? -11.318 -16.908 12.622 1.00 95.19 187 ALA A O 1
ATOM 1459 N N . ALA A 1 188 ? -13.392 -16.674 11.781 1.00 94.44 188 ALA A N 1
ATOM 1460 C CA . ALA A 1 188 ? -13.043 -17.003 10.402 1.00 94.44 188 ALA A CA 1
ATOM 1461 C C . ALA A 1 188 ? -12.150 -15.918 9.784 1.00 94.44 188 ALA A C 1
ATOM 1463 O O . ALA A 1 188 ? -12.182 -14.768 10.221 1.00 94.44 188 ALA A O 1
ATOM 1464 N N . ASP A 1 189 ? -11.370 -16.265 8.764 1.00 91.94 189 ASP A N 1
ATOM 1465 C CA . ASP A 1 189 ? -10.586 -15.273 8.028 1.00 91.94 189 ASP A CA 1
ATOM 1466 C C . ASP A 1 189 ? -11.515 -14.298 7.290 1.00 91.94 189 ASP A C 1
ATOM 1468 O O . ASP A 1 189 ? -12.556 -14.690 6.756 1.00 91.94 189 ASP A O 1
ATOM 1472 N N . VAL A 1 190 ? -11.166 -13.010 7.301 1.00 89.88 190 VAL A N 1
ATOM 1473 C CA . VAL A 1 190 ? -11.859 -12.011 6.483 1.00 89.88 190 VAL A CA 1
ATOM 1474 C C . VAL A 1 190 ? -11.400 -12.183 5.039 1.00 89.88 190 VAL A C 1
ATOM 1476 O O . VAL A 1 190 ? -10.199 -12.224 4.777 1.00 89.88 190 VAL A O 1
ATOM 1479 N N . ASP A 1 191 ? -12.350 -12.256 4.107 1.00 87.00 191 ASP A N 1
ATOM 1480 C CA . ASP A 1 191 ? -12.035 -12.224 2.682 1.00 87.00 191 ASP A CA 1
ATOM 1481 C C . ASP A 1 191 ? -11.530 -10.828 2.305 1.00 87.00 191 ASP A C 1
ATOM 1483 O O . ASP A 1 191 ? -12.270 -9.844 2.354 1.00 87.00 191 ASP A O 1
ATOM 1487 N N . LEU A 1 192 ? -10.236 -10.738 2.011 1.00 88.06 192 LEU A N 1
ATOM 1488 C CA . LEU A 1 192 ? -9.569 -9.481 1.705 1.00 88.06 192 LEU A CA 1
ATOM 1489 C C . LEU A 1 192 ? -9.549 -9.165 0.215 1.00 88.06 192 LEU A C 1
ATOM 1491 O O . LEU A 1 192 ? -9.356 -7.998 -0.123 1.00 88.06 192 LEU A O 1
ATOM 1495 N N . ASP A 1 193 ? -9.722 -10.149 -0.667 1.00 83.06 193 ASP A N 1
ATOM 1496 C CA . ASP A 1 193 ? -9.548 -9.919 -2.101 1.00 83.06 193 ASP A CA 1
ATOM 1497 C C . ASP A 1 193 ? -10.636 -8.959 -2.598 1.00 83.06 193 ASP A C 1
ATOM 1499 O O . ASP A 1 193 ? -10.313 -7.882 -3.102 1.00 83.06 193 ASP A O 1
ATOM 1503 N N . ASP A 1 194 ? -11.909 -9.248 -2.323 1.00 79.94 194 ASP A N 1
ATOM 1504 C CA . ASP A 1 194 ? -13.033 -8.370 -2.688 1.00 79.94 194 ASP A CA 1
ATOM 1505 C C . ASP A 1 194 ? -12.944 -6.985 -2.020 1.00 79.94 194 ASP A C 1
ATOM 1507 O O . ASP A 1 194 ? -13.194 -5.935 -2.636 1.00 79.94 194 ASP A O 1
ATOM 1511 N N . VAL A 1 195 ? -12.539 -6.968 -0.747 1.00 82.75 195 VAL A N 1
ATOM 1512 C CA . VAL A 1 195 ? -12.415 -5.747 0.057 1.00 82.75 195 VAL A CA 1
ATOM 1513 C C . VAL A 1 195 ? -11.335 -4.827 -0.510 1.00 82.75 195 VAL A C 1
ATOM 1515 O O . VAL A 1 195 ? -11.547 -3.619 -0.623 1.00 82.75 195 VAL A O 1
ATOM 1518 N N . LEU A 1 196 ? -10.180 -5.372 -0.887 1.00 86.56 196 LEU A N 1
ATOM 1519 C CA . LEU A 1 196 ? -9.043 -4.603 -1.387 1.00 86.56 196 LEU A CA 1
ATOM 1520 C C . LEU A 1 196 ? -9.143 -4.309 -2.897 1.00 86.56 196 LEU A C 1
ATOM 1522 O O . LEU A 1 196 ? -8.558 -3.328 -3.364 1.00 86.56 196 LEU A O 1
ATOM 1526 N N . GLN A 1 197 ? -9.911 -5.088 -3.667 1.00 84.88 197 GLN A N 1
ATOM 1527 C CA . GLN A 1 197 ? -10.255 -4.747 -5.055 1.00 84.88 197 GLN A CA 1
ATOM 1528 C C . GLN A 1 197 ? -11.109 -3.476 -5.116 1.00 84.88 197 GLN A C 1
ATOM 1530 O O . GLN A 1 197 ? -10.822 -2.546 -5.874 1.00 84.88 197 GLN A O 1
ATOM 1535 N N . THR A 1 198 ? -12.154 -3.409 -4.288 1.00 78.06 198 THR A N 1
ATOM 1536 C CA . THR A 1 198 ? -13.090 -2.276 -4.292 1.00 78.06 198 THR A CA 1
ATOM 1537 C C . THR A 1 198 ? -12.627 -1.120 -3.405 1.00 78.06 198 THR A C 1
ATOM 1539 O O . THR A 1 198 ? -12.911 0.037 -3.717 1.00 78.06 198 THR A O 1
ATOM 1542 N N . CYS A 1 199 ? -11.890 -1.421 -2.329 1.00 79.69 199 CYS A N 1
ATOM 1543 C CA . CYS A 1 199 ? -11.446 -0.485 -1.297 1.00 79.69 199 CYS A CA 1
ATOM 1544 C C . CYS A 1 199 ? -12.597 0.412 -0.800 1.00 79.69 199 CYS A C 1
ATOM 1546 O O . CYS A 1 199 ? -12.508 1.642 -0.795 1.00 79.69 199 CYS A O 1
ATOM 1548 N N . ASN A 1 200 ? -13.721 -0.204 -0.418 1.00 78.25 200 ASN A N 1
ATOM 1549 C CA . ASN A 1 200 ? -14.902 0.512 0.063 1.00 78.25 200 ASN A CA 1
ATOM 1550 C C . ASN A 1 200 ? -14.807 0.819 1.567 1.00 78.25 200 ASN A C 1
ATOM 1552 O O . ASN A 1 200 ? -14.373 0.003 2.376 1.00 78.25 200 ASN A O 1
ATOM 1556 N N . ARG A 1 201 ? -15.293 1.998 1.970 1.00 77.50 201 ARG A N 1
ATOM 1557 C CA . ARG A 1 201 ? -15.334 2.443 3.369 1.00 77.50 201 ARG A CA 1
ATOM 1558 C C . ARG A 1 201 ? -16.177 1.527 4.260 1.00 77.50 201 ARG A C 1
ATOM 1560 O O . ARG A 1 201 ? -15.959 1.519 5.464 1.00 77.50 201 ARG A O 1
ATOM 1567 N N . THR A 1 202 ? -17.147 0.804 3.699 1.00 78.12 202 THR A N 1
ATOM 1568 C CA . THR A 1 202 ? -18.040 -0.101 4.448 1.00 78.12 202 THR A CA 1
ATOM 1569 C C . THR A 1 202 ? -17.324 -1.279 5.097 1.00 78.12 202 THR A C 1
ATOM 1571 O O . THR A 1 202 ? -17.862 -1.846 6.044 1.00 78.12 202 THR A O 1
ATOM 1574 N N . GLU A 1 203 ? -16.123 -1.608 4.629 1.00 81.38 203 GLU A N 1
ATOM 1575 C CA . GLU A 1 203 ? -15.326 -2.741 5.114 1.00 81.38 203 GLU A CA 1
ATOM 1576 C C . GLU A 1 203 ? -14.403 -2.358 6.286 1.00 81.38 203 GLU A C 1
ATOM 1578 O O . GLU A 1 203 ? -13.767 -3.214 6.903 1.00 81.38 203 GLU A O 1
ATOM 1583 N N . PHE A 1 204 ? -14.349 -1.063 6.625 1.00 90.81 204 PHE A N 1
ATOM 1584 C CA . PHE A 1 204 ? -13.527 -0.522 7.704 1.00 90.81 204 PHE A CA 1
ATOM 1585 C C . PHE A 1 204 ? -14.398 -0.032 8.856 1.00 90.81 204 PHE A C 1
ATOM 1587 O O . PHE A 1 204 ? -15.215 0.884 8.717 1.00 90.81 204 PHE A O 1
ATOM 1594 N N . HIS A 1 205 ? -14.193 -0.627 10.023 1.00 91.94 205 HIS A N 1
ATOM 1595 C CA . HIS A 1 205 ? -14.962 -0.350 11.224 1.00 91.94 205 HIS A CA 1
ATOM 1596 C C . HIS A 1 205 ? -14.186 0.547 12.182 1.00 91.94 205 HIS A C 1
ATOM 1598 O O . HIS A 1 205 ? -12.983 0.362 12.357 1.00 91.94 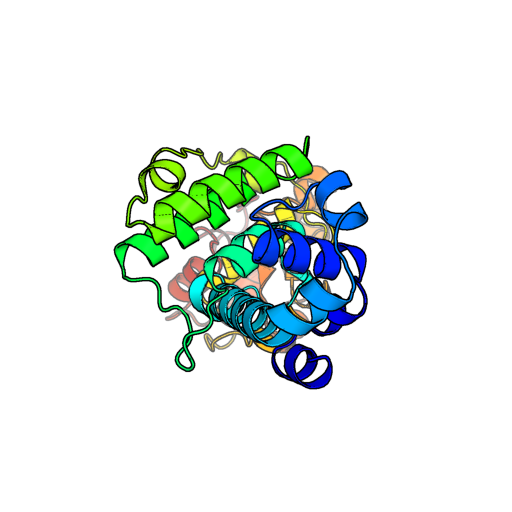205 HIS A O 1
ATOM 1604 N N . HIS A 1 206 ? -14.881 1.486 12.832 1.00 94.19 206 HIS A N 1
ATOM 1605 C CA . HIS A 1 206 ? -14.285 2.239 13.933 1.00 94.19 206 HIS A CA 1
ATOM 1606 C C . HIS A 1 206 ? -14.276 1.346 15.173 1.00 94.19 206 HIS A C 1
ATOM 1608 O O . HIS A 1 206 ? -15.347 1.025 15.678 1.00 94.19 206 HIS A O 1
ATOM 1614 N N . ILE A 1 207 ? -13.100 0.984 15.684 1.00 95.25 207 ILE A N 1
ATOM 1615 C CA . ILE A 1 207 ? -12.956 0.163 16.898 1.00 95.25 207 ILE A CA 1
ATOM 1616 C C . ILE A 1 207 ? -13.729 0.809 18.056 1.00 95.25 207 ILE A C 1
ATOM 1618 O O . ILE A 1 207 ? -14.464 0.130 18.774 1.00 95.25 207 ILE A O 1
ATOM 1622 N N . PHE A 1 208 ? -13.602 2.130 18.183 1.00 94.56 208 PHE A N 1
ATOM 1623 C CA . PHE A 1 208 ? -14.402 2.999 19.032 1.00 94.56 208 PHE A CA 1
ATOM 1624 C C . PHE A 1 208 ? -15.333 3.852 18.149 1.00 94.56 208 PHE A C 1
ATOM 1626 O O . PHE A 1 208 ? -14.863 4.801 17.507 1.00 94.56 208 PHE A O 1
ATOM 1633 N N . PRO A 1 209 ? -16.648 3.551 18.090 1.00 94.56 209 PRO A N 1
ATOM 1634 C CA . PRO A 1 209 ? -17.601 4.299 17.272 1.00 94.56 209 PRO A CA 1
ATOM 1635 C C . PRO A 1 209 ? -17.627 5.796 17.596 1.00 94.56 209 PRO A C 1
ATOM 1637 O O . PRO A 1 209 ? -17.424 6.210 18.736 1.00 94.56 209 PRO A O 1
ATOM 1640 N N . LYS A 1 210 ? -17.949 6.629 16.602 1.00 94.12 210 LYS A N 1
ATOM 1641 C CA . LYS A 1 210 ? -17.921 8.100 16.740 1.00 94.12 210 LYS A CA 1
ATOM 1642 C C . LYS A 1 210 ? -18.798 8.616 17.873 1.00 94.12 210 LYS A C 1
ATOM 1644 O O . LYS A 1 210 ? -18.353 9.450 18.649 1.00 94.12 210 LYS A O 1
ATOM 1649 N N . ASN A 1 211 ? -20.022 8.097 17.982 1.00 92.25 211 ASN A N 1
ATOM 1650 C CA . ASN A 1 211 ? -20.953 8.495 19.039 1.00 92.25 211 ASN A CA 1
ATOM 1651 C C . ASN A 1 211 ? -20.415 8.103 20.421 1.00 92.25 211 ASN A C 1
ATOM 1653 O O . ASN A 1 211 ? -20.497 8.897 21.353 1.00 92.25 211 ASN A O 1
ATOM 1657 N N . TYR A 1 212 ? -19.799 6.919 20.534 1.00 93.88 212 TYR A N 1
ATOM 1658 C CA . TYR A 1 212 ? -19.131 6.488 21.760 1.00 93.88 212 TYR A CA 1
ATOM 1659 C C . TYR A 1 212 ? -17.992 7.447 22.132 1.00 93.88 212 TYR A C 1
ATOM 1661 O O . TYR A 1 212 ? -17.950 7.932 23.258 1.00 93.88 212 TYR A O 1
ATOM 1669 N N . LEU A 1 213 ? -17.109 7.786 21.191 1.00 94.31 213 LEU A N 1
ATOM 1670 C CA . LEU A 1 213 ? -16.006 8.720 21.438 1.00 94.31 213 LEU A CA 1
ATOM 1671 C C . LEU A 1 213 ? -16.492 10.134 21.789 1.00 94.31 213 LEU A C 1
ATOM 1673 O O . LEU A 1 213 ? -15.979 10.735 22.730 1.00 94.31 213 LEU A O 1
ATOM 1677 N N . ALA A 1 214 ? -17.518 10.643 21.103 1.00 93.75 214 ALA A N 1
ATOM 1678 C CA . ALA A 1 214 ? -18.094 11.957 21.380 1.00 93.75 214 ALA A CA 1
ATOM 1679 C C . ALA A 1 214 ? -18.666 12.055 22.804 1.00 93.75 214 ALA A C 1
ATOM 1681 O O . ALA A 1 214 ? -18.394 13.028 23.503 1.00 93.75 214 ALA A O 1
ATOM 1682 N N . LEU A 1 215 ? -19.391 11.025 23.259 1.00 93.44 215 LEU A N 1
ATOM 1683 C CA . LEU A 1 215 ? -19.917 10.950 24.628 1.00 93.44 215 LEU A CA 1
ATOM 1684 C C . LEU A 1 215 ? -18.817 10.819 25.693 1.00 93.44 215 LEU A C 1
ATOM 1686 O O . LEU A 1 215 ? -19.058 11.133 26.854 1.00 93.44 215 LEU A O 1
ATOM 1690 N N . ASN A 1 216 ? -17.615 10.387 25.306 1.00 91.62 216 ASN A N 1
ATOM 1691 C CA . ASN A 1 216 ? -16.467 10.206 26.195 1.00 91.62 216 ASN A CA 1
ATOM 1692 C C . ASN A 1 216 ? -15.393 11.299 26.026 1.00 91.62 216 ASN A C 1
ATOM 1694 O O . ASN A 1 216 ? -14.225 11.070 26.329 1.00 91.62 216 ASN A O 1
ATOM 1698 N N . GLY A 1 217 ? -15.771 12.491 25.551 1.00 92.56 217 GLY A N 1
ATOM 1699 C CA . GLY A 1 217 ? -14.881 13.660 25.529 1.00 92.56 217 GLY A CA 1
ATOM 1700 C C . GLY A 1 217 ? -14.010 13.809 24.278 1.00 92.56 217 GLY A C 1
ATOM 1701 O O . GLY A 1 217 ? -13.176 14.708 24.237 1.00 92.56 217 GLY A O 1
ATOM 1702 N N . PHE A 1 218 ? -14.235 12.999 23.239 1.00 93.81 218 PHE A N 1
ATOM 1703 C CA . PHE A 1 218 ? -13.532 13.076 21.951 1.00 93.81 218 PHE A CA 1
ATOM 1704 C C . PHE A 1 218 ? -14.505 13.398 20.799 1.00 93.81 218 PHE A C 1
ATOM 1706 O O . PHE A 1 218 ? -14.783 12.546 19.945 1.00 93.81 218 PHE A O 1
ATOM 1713 N N . PRO A 1 219 ? -15.085 14.615 20.752 1.00 93.31 219 PRO A N 1
ATOM 1714 C CA . PRO A 1 219 ? -16.064 14.989 19.728 1.00 93.31 219 PRO A CA 1
ATOM 1715 C C . PRO A 1 219 ? -15.426 15.282 18.360 1.00 93.31 219 PRO A C 1
ATOM 1717 O O . PRO A 1 219 ? -16.132 15.339 17.352 1.00 93.31 219 PRO A O 1
ATOM 1720 N N . ASN A 1 220 ? -14.105 15.474 18.306 1.00 94.50 220 ASN A N 1
ATOM 1721 C CA . ASN A 1 220 ? -13.417 15.929 17.106 1.00 94.50 220 ASN A CA 1
ATOM 1722 C C . ASN A 1 220 ? -13.102 14.777 16.151 1.00 94.50 220 ASN A C 1
ATOM 1724 O O . ASN A 1 220 ? -12.674 13.692 16.549 1.00 94.50 220 ASN A O 1
ATOM 1728 N N . LYS A 1 221 ? -13.208 15.049 14.844 1.00 92.88 221 LYS A N 1
ATOM 1729 C CA . LYS A 1 221 ? -12.818 14.082 13.805 1.00 92.88 221 LYS A CA 1
ATOM 1730 C C . LYS A 1 221 ? -11.343 13.688 13.886 1.00 92.88 221 LYS A C 1
ATOM 1732 O O . LYS A 1 221 ? -11.016 12.554 13.556 1.00 92.88 221 LYS A O 1
ATOM 1737 N N . THR A 1 222 ? -10.481 14.599 14.337 1.00 91.88 222 THR A N 1
ATOM 1738 C CA . THR A 1 222 ? -9.044 14.357 14.515 1.00 91.88 222 THR A CA 1
ATOM 1739 C C . THR A 1 222 ? -8.753 13.229 15.490 1.00 91.88 222 THR A C 1
ATOM 1741 O O . THR A 1 222 ? -7.753 12.558 15.298 1.00 91.88 222 THR A O 1
ATOM 1744 N N . ASP A 1 223 ? -9.637 12.989 16.461 1.00 90.38 223 ASP A N 1
ATOM 1745 C CA . ASP A 1 223 ? -9.509 11.906 17.442 1.00 90.38 223 ASP A CA 1
ATOM 1746 C C . ASP A 1 223 ? -10.281 10.661 16.982 1.00 90.38 223 ASP A C 1
ATOM 1748 O O . ASP A 1 223 ? -9.813 9.532 17.096 1.00 90.38 223 ASP A O 1
ATOM 1752 N N . GLN A 1 224 ? -11.467 10.861 16.399 1.00 94.12 224 GLN A N 1
ATOM 1753 C CA . GLN A 1 224 ? -12.349 9.767 15.986 1.00 94.12 224 GLN A CA 1
ATOM 1754 C C . GLN A 1 224 ? -11.849 9.000 14.764 1.00 94.12 224 GLN A C 1
ATOM 1756 O O . GLN A 1 224 ? -12.119 7.806 14.643 1.00 94.12 224 GLN A O 1
ATOM 1761 N N . PHE A 1 225 ? -11.164 9.680 13.843 1.00 95.88 225 PHE A N 1
ATOM 1762 C CA . PHE A 1 225 ? -10.743 9.104 12.571 1.00 95.88 225 PHE A CA 1
ATOM 1763 C C . PHE A 1 225 ? -9.254 8.758 12.530 1.00 95.88 225 PHE A C 1
ATOM 1765 O O . PHE A 1 225 ? -8.744 8.507 11.446 1.00 95.88 225 PHE A O 1
ATOM 1772 N N . VAL A 1 226 ? -8.530 8.740 13.650 1.00 96.31 226 VAL A N 1
ATOM 1773 C CA . VAL A 1 226 ? -7.121 8.304 13.645 1.00 96.31 226 VAL A CA 1
ATOM 1774 C C . VAL A 1 226 ? -6.998 6.886 13.086 1.00 96.31 226 VAL A C 1
ATOM 1776 O O . VAL A 1 226 ? -7.875 6.058 13.329 1.00 96.31 226 VAL A O 1
ATOM 1779 N N . LEU A 1 227 ? -5.924 6.585 12.350 1.00 96.88 227 LEU A N 1
ATOM 1780 C CA . LEU A 1 227 ? -5.723 5.251 11.757 1.00 96.88 227 LEU A CA 1
ATOM 1781 C C . LEU A 1 227 ? -5.826 4.138 12.807 1.00 96.88 227 LEU A C 1
ATOM 1783 O O . LEU A 1 227 ? -6.483 3.132 12.564 1.00 96.88 227 LEU A O 1
ATOM 1787 N N . ALA A 1 228 ? -5.262 4.360 13.999 1.00 95.69 228 ALA A N 1
ATOM 1788 C CA . ALA A 1 228 ? -5.307 3.415 15.115 1.00 95.69 228 ALA A CA 1
ATOM 1789 C C . ALA A 1 228 ? -6.731 3.040 15.573 1.00 95.69 228 ALA A C 1
ATOM 1791 O O . ALA A 1 228 ? -6.893 2.043 16.267 1.00 95.69 228 ALA A O 1
ATOM 1792 N N . ASN A 1 229 ? -7.762 3.808 15.199 1.00 96.06 229 ASN A N 1
ATOM 1793 C CA . ASN A 1 229 ? -9.156 3.527 15.534 1.00 96.06 229 ASN A CA 1
ATOM 1794 C C . ASN A 1 229 ? -9.883 2.690 14.462 1.00 96.06 229 ASN A C 1
ATOM 1796 O O . ASN A 1 229 ? -11.106 2.595 14.504 1.00 96.06 229 ASN A O 1
ATOM 1800 N N . PHE A 1 230 ? -9.184 2.098 13.490 1.00 95.81 230 PHE A N 1
ATOM 1801 C CA . PHE A 1 230 ? -9.813 1.304 12.431 1.00 95.81 230 PHE A CA 1
ATOM 1802 C C . PHE A 1 230 ? -9.331 -0.141 12.389 1.00 95.81 230 PHE A C 1
ATOM 1804 O O . PHE A 1 230 ? -8.147 -0.423 12.544 1.00 95.81 230 PHE A O 1
ATOM 1811 N N . ALA A 1 231 ? -10.265 -1.044 12.093 1.00 95.06 231 ALA A N 1
ATOM 1812 C CA . ALA A 1 231 ? -10.004 -2.450 11.813 1.00 95.06 231 ALA A CA 1
ATOM 1813 C C . ALA A 1 231 ? -10.845 -2.929 10.620 1.00 95.06 231 ALA A C 1
ATOM 1815 O O . ALA A 1 231 ? -11.885 -2.344 10.302 1.00 95.06 231 ALA A O 1
ATOM 1816 N N . PHE A 1 232 ? -10.407 -4.013 9.979 1.00 94.12 232 PHE A N 1
ATOM 1817 C CA . PHE A 1 232 ? -11.255 -4.753 9.047 1.00 94.12 232 PHE A CA 1
ATOM 1818 C C . PHE A 1 232 ? -12.366 -5.474 9.805 1.00 94.12 232 PHE A C 1
ATOM 1820 O O . PHE A 1 232 ? -12.112 -6.090 10.839 1.00 94.12 232 PHE A O 1
ATOM 1827 N N . LEU A 1 233 ? -13.573 -5.455 9.248 1.00 90.69 233 LEU A N 1
ATOM 1828 C CA . LEU A 1 233 ? -14.651 -6.353 9.641 1.00 90.69 233 LEU A CA 1
ATOM 1829 C C . LEU A 1 233 ? -15.245 -7.002 8.402 1.00 90.69 233 LEU A C 1
ATOM 1831 O O . LEU A 1 233 ? -15.368 -6.363 7.363 1.00 90.69 233 LEU A O 1
ATOM 1835 N N . SER A 1 234 ? -15.707 -8.244 8.545 1.00 87.56 234 SER A N 1
ATOM 1836 C CA . SER A 1 234 ? -16.590 -8.810 7.530 1.00 87.56 234 SER A CA 1
ATOM 1837 C C . SER A 1 234 ? -17.881 -7.990 7.450 1.00 87.56 234 SER A C 1
ATOM 1839 O O . SER A 1 234 ? -18.367 -7.463 8.457 1.00 87.56 234 SER A O 1
ATOM 1841 N N . GLN A 1 235 ? -18.510 -7.947 6.276 1.00 85.81 235 GLN A N 1
ATOM 1842 C CA . GLN A 1 235 ? -19.796 -7.267 6.103 1.00 85.81 235 GLN A CA 1
ATOM 1843 C C . GLN A 1 235 ? -20.866 -7.766 7.099 1.00 85.81 235 GLN A C 1
ATOM 1845 O O . GLN A 1 235 ? -21.701 -6.996 7.583 1.00 85.81 235 GLN A O 1
ATOM 1850 N N . LYS A 1 236 ? -20.835 -9.063 7.443 1.00 89.56 236 LYS A N 1
ATOM 1851 C CA . LYS A 1 236 ? -21.723 -9.677 8.442 1.00 89.56 236 LYS A CA 1
ATOM 1852 C C . LYS A 1 236 ? -21.449 -9.149 9.850 1.00 89.56 236 LYS A C 1
ATOM 1854 O O . LYS A 1 236 ? -22.404 -8.805 10.552 1.00 89.56 236 LYS A O 1
ATOM 1859 N N . ASP A 1 237 ? -20.182 -9.057 10.245 1.00 92.31 237 ASP A N 1
ATOM 1860 C CA . ASP A 1 237 ? -19.801 -8.500 11.544 1.00 92.31 237 ASP A CA 1
ATOM 1861 C C . ASP A 1 237 ? -20.171 -7.025 11.621 1.00 92.31 237 ASP A C 1
ATOM 1863 O O . ASP A 1 237 ? -20.796 -6.615 12.593 1.00 92.31 237 ASP A O 1
ATOM 1867 N N . ASN A 1 238 ? -19.889 -6.243 10.575 1.00 90.62 238 ASN A N 1
ATOM 1868 C CA . ASN A 1 238 ? -20.189 -4.814 10.563 1.00 90.62 238 ASN A CA 1
ATOM 1869 C C . ASN A 1 238 ? -21.699 -4.542 10.736 1.00 90.62 238 ASN A C 1
ATOM 1871 O O . ASN A 1 238 ? -22.091 -3.694 11.538 1.00 90.62 238 ASN A O 1
ATOM 1875 N N . ARG A 1 239 ? -22.565 -5.328 10.074 1.00 91.12 239 ARG A N 1
ATOM 1876 C CA . ARG A 1 239 ? -24.030 -5.261 10.262 1.00 91.12 239 ARG A CA 1
ATOM 1877 C C . ARG A 1 239 ? -24.498 -5.690 11.654 1.00 91.12 239 ARG A C 1
ATOM 1879 O O . ARG A 1 239 ? -25.539 -5.223 12.101 1.00 91.12 239 ARG A O 1
ATOM 1886 N N . SER A 1 240 ? -23.768 -6.583 12.316 1.00 94.12 240 SER A N 1
ATOM 1887 C CA . SER A 1 240 ? -24.145 -7.130 13.627 1.00 94.12 240 SER A CA 1
ATOM 1888 C C . SER A 1 240 ? -23.648 -6.247 14.781 1.00 94.12 240 SER A C 1
ATOM 1890 O O . SER A 1 240 ? -24.367 -6.000 15.753 1.00 94.12 240 SER A O 1
ATOM 1892 N N . ILE A 1 241 ? -22.420 -5.741 14.666 1.00 94.38 241 ILE A N 1
ATOM 1893 C CA . ILE A 1 241 ? -21.758 -4.886 15.653 1.00 94.38 241 ILE A CA 1
ATOM 1894 C C . ILE A 1 241 ? -22.342 -3.469 15.604 1.00 94.38 241 ILE A C 1
ATOM 1896 O O . ILE A 1 241 ? -22.749 -2.955 16.647 1.00 94.38 241 ILE A O 1
ATOM 1900 N N . GLN A 1 242 ? -22.504 -2.891 14.409 1.00 92.38 242 GLN A N 1
ATOM 1901 C CA . GLN A 1 242 ? -23.056 -1.545 14.193 1.00 92.38 242 GLN A CA 1
ATOM 1902 C C . GLN A 1 242 ? -22.269 -0.458 14.946 1.00 92.38 242 GLN A C 1
ATOM 1904 O O . GLN A 1 242 ? -21.088 -0.282 14.690 1.00 92.38 242 GLN A O 1
ATOM 1909 N N . ASP A 1 243 ? -22.896 0.293 15.848 1.00 92.06 243 ASP A N 1
ATOM 1910 C CA . ASP A 1 243 ? -22.290 1.368 16.639 1.00 92.06 243 ASP A CA 1
ATOM 1911 C C . ASP A 1 243 ? -22.137 1.004 18.126 1.00 92.06 243 ASP A C 1
ATOM 1913 O O . ASP A 1 243 ? -21.943 1.884 18.969 1.00 92.06 243 ASP A O 1
ATOM 1917 N N . LYS A 1 244 ? -22.197 -0.297 18.455 1.00 94.69 244 LYS A N 1
ATOM 1918 C CA . LYS A 1 244 ? -22.009 -0.794 19.825 1.00 94.69 244 LYS A CA 1
ATOM 1919 C C . LYS A 1 244 ? -20.650 -0.375 20.369 1.00 94.69 244 LYS A C 1
ATOM 1921 O O . LYS A 1 244 ? -19.640 -0.419 19.670 1.00 94.69 244 LYS A O 1
ATOM 1926 N N . ALA A 1 245 ? -20.618 -0.028 21.651 1.00 93.56 245 ALA A N 1
ATOM 1927 C CA . ALA A 1 245 ? -19.372 0.272 22.334 1.00 93.56 245 ALA A CA 1
ATOM 1928 C C . ALA A 1 245 ? -18.422 -0.946 22.309 1.00 93.56 245 ALA A C 1
ATOM 1930 O O . ALA A 1 245 ? -18.901 -2.085 22.368 1.00 93.56 245 ALA A O 1
ATOM 1931 N N . PRO A 1 246 ? -17.093 -0.726 22.312 1.00 93.31 246 PRO A N 1
ATOM 1932 C CA . PRO A 1 246 ? -16.091 -1.792 22.337 1.00 93.31 246 PRO A CA 1
ATOM 1933 C C . PRO A 1 246 ? -16.345 -2.873 23.374 1.00 93.31 246 PRO A C 1
ATOM 1935 O O . PRO A 1 246 ? -16.296 -4.060 23.067 1.00 93.31 246 PRO A O 1
ATOM 1938 N N . PHE A 1 247 ? -16.699 -2.461 24.590 1.00 92.69 247 PHE A N 1
ATOM 1939 C CA . PHE A 1 247 ? -17.027 -3.388 25.664 1.00 92.69 247 PHE A CA 1
ATOM 1940 C C . PHE A 1 247 ? -18.237 -4.279 25.349 1.00 92.69 247 PHE A C 1
ATOM 1942 O O . PHE A 1 247 ? -18.276 -5.436 25.763 1.00 92.69 247 PHE A O 1
ATOM 1949 N N . ASP A 1 248 ? -19.237 -3.759 24.640 1.00 94.12 248 ASP A N 1
ATOM 1950 C CA . ASP A 1 248 ? -20.479 -4.477 24.372 1.00 94.12 248 ASP A CA 1
ATOM 1951 C C . ASP A 1 248 ? -20.340 -5.442 23.200 1.00 94.12 248 ASP A C 1
ATOM 1953 O O . ASP A 1 248 ? -20.704 -6.610 23.350 1.00 94.12 248 ASP A O 1
ATOM 1957 N N . TYR A 1 249 ? -19.733 -5.028 22.080 1.00 94.31 249 TYR A N 1
ATOM 1958 C CA . TYR A 1 249 ? -19.430 -5.992 21.018 1.00 94.31 249 TYR A CA 1
ATOM 1959 C C . TYR A 1 249 ? -18.327 -6.970 21.430 1.00 94.31 249 TYR A C 1
ATOM 1961 O O . TYR A 1 249 ? -18.336 -8.120 20.997 1.00 94.31 249 TYR A O 1
ATOM 1969 N N . GLY A 1 250 ? -17.420 -6.576 22.328 1.00 94.06 250 GLY A N 1
ATOM 1970 C CA . GLY A 1 250 ? -16.404 -7.460 22.891 1.00 94.06 250 GLY A CA 1
ATOM 1971 C C . GLY A 1 250 ? -16.999 -8.664 23.629 1.00 94.06 250 GLY A C 1
ATOM 1972 O O . GLY A 1 250 ? -16.369 -9.721 23.684 1.00 94.06 250 GLY A O 1
ATOM 1973 N N . LYS A 1 251 ? -18.226 -8.563 24.161 1.00 94.50 251 LYS A N 1
ATOM 1974 C CA . LYS A 1 251 ? -18.964 -9.706 24.739 1.00 94.50 251 LYS A CA 1
ATOM 1975 C C . LYS A 1 251 ? -19.520 -10.657 23.680 1.00 94.50 251 LYS A C 1
ATOM 1977 O O . LYS A 1 251 ? -19.767 -11.814 23.991 1.00 94.50 251 LYS A O 1
ATOM 1982 N N . MET A 1 252 ? -19.727 -10.169 22.458 1.00 95.31 252 MET A N 1
ATOM 1983 C CA . MET A 1 252 ? -20.221 -10.962 21.329 1.00 95.31 252 MET A CA 1
ATOM 1984 C C . MET A 1 252 ? -19.104 -11.786 20.674 1.00 95.31 252 MET A C 1
ATOM 1986 O O . MET A 1 252 ? -19.393 -12.719 19.931 1.00 95.31 252 MET A O 1
ATOM 1990 N N . MET A 1 253 ? -17.838 -11.444 20.933 1.00 95.81 253 MET A N 1
ATOM 1991 C CA . MET A 1 253 ? -16.690 -12.171 20.397 1.00 95.81 253 MET A CA 1
ATOM 1992 C C . MET A 1 253 ? -16.509 -13.531 21.095 1.00 95.81 253 MET A C 1
ATOM 1994 O O . MET A 1 253 ? -16.671 -13.613 22.319 1.00 95.81 253 MET A O 1
ATOM 1998 N N . PRO A 1 254 ? -16.087 -14.581 20.367 1.00 95.12 254 PRO A N 1
ATOM 1999 C CA . PRO A 1 254 ? -15.875 -15.911 20.928 1.00 95.12 254 PRO A CA 1
ATOM 2000 C C . PRO A 1 254 ? -14.751 -15.890 21.986 1.00 95.12 254 PRO A C 1
ATOM 2002 O O . PRO A 1 254 ? -13.611 -15.554 21.650 1.00 95.12 254 PRO A O 1
ATOM 2005 N N . PRO A 1 255 ? -15.022 -16.259 23.258 1.00 91.00 255 PRO A N 1
ATOM 2006 C CA . PRO A 1 255 ? -14.063 -16.094 24.354 1.00 91.00 255 PRO A CA 1
ATOM 2007 C C . PRO A 1 255 ? -12.707 -16.766 24.115 1.00 91.00 255 PRO A C 1
ATOM 2009 O O . PRO A 1 255 ? -11.678 -16.156 24.385 1.00 91.00 255 PRO A O 1
ATOM 2012 N N . GLY A 1 256 ? -12.698 -17.979 23.553 1.00 93.19 256 GLY A N 1
ATOM 2013 C CA . GLY A 1 256 ? -11.472 -18.743 23.290 1.00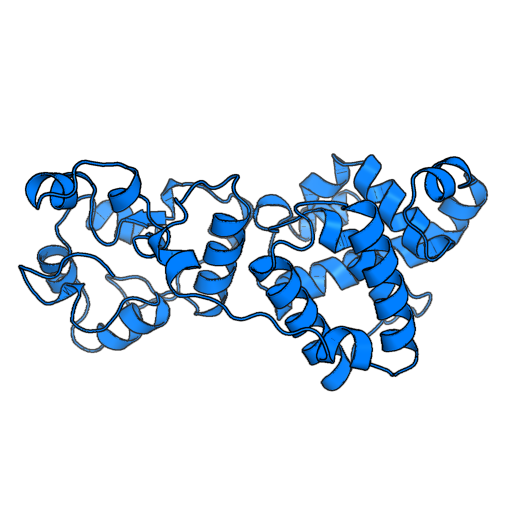 93.19 256 GLY A CA 1
ATOM 2014 C C . GLY A 1 256 ? -10.616 -18.224 22.129 1.00 93.19 256 GLY A C 1
ATOM 2015 O O . GLY A 1 256 ? -9.486 -18.670 21.969 1.00 93.19 256 GLY A O 1
ATOM 2016 N N . SER A 1 257 ? -11.126 -17.291 21.321 1.00 94.50 257 SER A N 1
ATOM 2017 C CA . SER A 1 257 ? -10.415 -16.755 20.148 1.00 94.50 257 SER A CA 1
ATOM 2018 C C . SER A 1 257 ? -10.237 -15.240 20.190 1.00 94.50 257 SER A C 1
ATOM 2020 O O . SER A 1 257 ? -9.639 -14.674 19.279 1.00 94.50 257 SER A O 1
ATOM 2022 N N . LYS A 1 258 ? -10.734 -14.572 21.238 1.00 94.00 258 LYS A N 1
ATOM 2023 C CA . LYS A 1 258 ? -10.761 -13.110 21.335 1.00 94.00 258 LYS A CA 1
ATOM 2024 C C . LYS A 1 258 ? -9.375 -12.486 21.180 1.00 94.00 258 LYS A C 1
ATOM 2026 O O . LYS A 1 258 ? -9.206 -11.614 20.337 1.00 94.00 258 LYS A O 1
ATOM 2031 N N . ASP A 1 259 ? -8.386 -12.964 21.927 1.00 93.94 259 ASP A N 1
ATOM 2032 C CA . ASP A 1 259 ? -7.032 -12.400 21.886 1.00 93.94 259 ASP A CA 1
ATOM 2033 C C . ASP A 1 259 ? -6.374 -12.591 20.515 1.00 93.94 259 ASP A C 1
ATOM 2035 O O . ASP A 1 259 ? -5.729 -11.677 20.005 1.00 93.94 259 ASP A O 1
ATOM 2039 N N . ALA A 1 260 ? -6.603 -13.743 19.875 1.00 94.31 260 ALA A N 1
ATOM 2040 C CA . ALA A 1 260 ? -6.112 -14.015 18.528 1.00 94.31 260 ALA A CA 1
ATOM 2041 C C . ALA A 1 260 ? -6.762 -13.095 17.481 1.00 94.31 260 ALA A C 1
ATOM 2043 O O . ALA A 1 260 ? -6.072 -12.607 16.588 1.00 94.31 260 ALA A O 1
ATOM 2044 N N . ILE A 1 261 ? -8.067 -12.823 17.604 1.00 95.50 261 ILE A N 1
ATOM 2045 C CA . ILE A 1 261 ? -8.772 -11.874 16.733 1.00 95.50 261 ILE A CA 1
ATOM 2046 C C . ILE A 1 261 ? -8.203 -10.461 16.915 1.00 95.50 261 ILE A C 1
ATOM 2048 O O . ILE A 1 261 ? -7.853 -9.813 15.933 1.00 95.50 261 ILE A O 1
ATOM 2052 N N . LEU A 1 262 ? -8.070 -9.991 18.160 1.00 94.50 262 LEU A N 1
ATOM 2053 C CA . LEU A 1 262 ? -7.562 -8.646 18.447 1.00 94.50 262 LEU A CA 1
ATOM 2054 C C . LEU A 1 262 ? -6.123 -8.468 17.960 1.00 94.50 262 LEU A C 1
ATOM 2056 O O . LEU A 1 262 ? -5.818 -7.463 17.319 1.00 94.50 262 LEU A O 1
ATOM 2060 N N . ALA A 1 263 ? -5.263 -9.465 18.182 1.00 93.69 263 ALA A N 1
ATOM 2061 C CA . ALA A 1 263 ? -3.893 -9.461 17.682 1.00 93.69 263 ALA A CA 1
ATOM 2062 C C . ALA A 1 263 ? -3.840 -9.403 16.144 1.00 93.69 263 ALA A C 1
ATOM 2064 O O . ALA A 1 263 ? -3.089 -8.596 15.597 1.00 93.69 263 ALA A O 1
ATOM 2065 N N . ALA A 1 264 ? -4.676 -10.187 15.450 1.00 94.00 264 ALA A N 1
ATOM 2066 C CA . ALA A 1 264 ? -4.777 -10.186 13.985 1.00 94.00 264 ALA A CA 1
ATOM 2067 C C . ALA A 1 264 ? -5.346 -8.875 13.406 1.00 94.00 264 ALA A C 1
ATOM 2069 O O . ALA A 1 264 ? -5.211 -8.608 12.215 1.00 94.00 264 ALA A O 1
ATOM 2070 N N . SER A 1 265 ? -5.973 -8.040 14.236 1.00 93.25 265 SER A N 1
ATOM 2071 C CA . SER A 1 265 ? -6.460 -6.705 13.867 1.00 93.25 265 SER A CA 1
ATOM 2072 C C . SER A 1 265 ? -5.610 -5.566 14.436 1.00 93.25 265 SER A C 1
ATOM 2074 O O . SER A 1 265 ? -6.010 -4.410 14.326 1.00 93.25 265 SER A O 1
ATOM 2076 N N . HIS A 1 266 ? -4.453 -5.867 15.039 1.00 93.12 266 HIS A N 1
ATOM 2077 C CA . HIS A 1 266 ? -3.586 -4.891 15.710 1.00 93.12 266 HIS A CA 1
ATOM 2078 C C . HIS A 1 266 ? -4.285 -4.063 16.806 1.00 93.12 266 HIS A C 1
ATOM 2080 O O . HIS A 1 266 ? -3.913 -2.921 17.074 1.00 93.12 266 HIS A O 1
ATOM 2086 N N . ILE A 1 267 ? -5.269 -4.654 17.486 1.00 92.75 267 ILE A N 1
ATOM 2087 C CA . ILE A 1 267 ? -5.963 -4.043 18.621 1.00 92.75 267 ILE A CA 1
ATOM 2088 C C . ILE A 1 267 ? -5.284 -4.512 19.915 1.00 92.75 267 ILE A C 1
ATOM 2090 O O . ILE A 1 267 ? -5.200 -5.722 20.143 1.00 92.75 267 ILE A O 1
ATOM 2094 N N . PRO A 1 268 ? -4.816 -3.604 20.795 1.00 88.56 268 PRO A N 1
ATOM 2095 C CA . PRO A 1 268 ? -4.209 -4.009 22.057 1.00 88.56 268 PRO A CA 1
ATOM 2096 C C . PRO A 1 268 ? -5.173 -4.831 22.925 1.00 88.56 268 PRO A C 1
ATOM 2098 O O . PRO A 1 268 ? -6.364 -4.516 23.041 1.00 88.56 268 PRO A O 1
ATOM 2101 N N . LEU A 1 269 ? -4.646 -5.875 23.568 1.00 83.75 269 LEU A N 1
ATOM 2102 C CA . LEU A 1 269 ? -5.432 -6.746 24.440 1.00 83.75 269 LEU A CA 1
ATOM 2103 C C . LEU A 1 269 ? -6.092 -5.930 25.563 1.00 83.75 269 LEU A C 1
ATOM 2105 O O . LEU A 1 269 ? -5.502 -5.010 26.127 1.00 83.75 269 LEU A O 1
ATOM 2109 N N . GLY A 1 270 ? -7.351 -6.244 25.867 1.00 74.12 270 GLY A N 1
ATOM 2110 C CA . GLY A 1 270 ? -8.125 -5.561 26.907 1.00 74.12 270 GLY A CA 1
ATOM 2111 C C . GLY A 1 270 ? -8.857 -4.282 26.471 1.00 74.12 270 GLY A C 1
ATOM 2112 O O . GLY A 1 270 ? -9.775 -3.854 27.181 1.00 74.12 270 GLY A O 1
ATOM 2113 N N . LYS A 1 271 ? -8.547 -3.709 25.295 1.00 78.69 271 LYS A N 1
ATOM 2114 C CA . LYS A 1 271 ? -9.199 -2.478 24.795 1.00 78.69 271 LYS A CA 1
ATOM 2115 C C . LYS A 1 271 ? -10.695 -2.642 24.517 1.00 78.69 271 LYS A C 1
ATOM 2117 O O . LYS A 1 271 ? -11.468 -1.724 24.759 1.00 78.69 271 LYS A O 1
ATOM 2122 N N . VAL A 1 272 ? -11.118 -3.836 24.105 1.00 76.00 272 VAL A N 1
ATOM 2123 C CA . VAL A 1 272 ? -12.541 -4.187 23.911 1.00 76.00 272 VAL A CA 1
ATOM 2124 C C . VAL A 1 272 ? -13.143 -4.925 25.116 1.00 76.00 272 VAL A C 1
ATOM 2126 O O . VAL A 1 272 ? -14.293 -5.349 25.085 1.00 76.00 272 VAL A O 1
ATOM 2129 N N . CYS A 1 273 ? -12.372 -5.115 26.192 1.00 65.19 273 CYS A N 1
ATOM 2130 C CA . CYS A 1 273 ? -12.786 -5.894 27.366 1.00 65.19 273 CYS A CA 1
ATOM 2131 C C . CYS A 1 273 ? -13.079 -5.025 28.595 1.00 65.19 273 CYS A C 1
ATOM 2133 O O . CYS A 1 273 ? -13.517 -5.548 29.617 1.00 65.19 273 CYS A O 1
ATOM 2135 N N . THR A 1 274 ? -12.859 -3.709 28.520 1.00 65.50 274 THR A N 1
ATOM 2136 C CA . THR A 1 274 ? -13.006 -2.783 29.653 1.00 65.50 274 THR A CA 1
ATOM 2137 C C . THR A 1 274 ? -13.938 -1.621 29.305 1.00 65.50 274 THR A C 1
ATOM 2139 O O . THR A 1 274 ? -13.847 -1.046 28.226 1.00 65.50 274 THR A O 1
ATOM 2142 N N . LYS A 1 275 ? -14.845 -1.254 30.226 1.00 58.00 275 LYS A N 1
ATOM 2143 C CA . LYS A 1 275 ? -15.852 -0.190 30.007 1.00 58.00 275 LYS A CA 1
ATOM 2144 C C . LYS A 1 275 ? -15.260 1.208 29.766 1.00 58.00 275 LYS A C 1
ATOM 2146 O O . LYS A 1 275 ? -15.930 2.033 29.156 1.00 58.00 275 LYS A O 1
ATOM 2151 N N . HIS A 1 276 ? -14.036 1.455 30.238 1.00 60.41 276 HIS A N 1
ATOM 2152 C CA . HIS A 1 276 ? -13.376 2.768 30.222 1.00 60.41 276 HIS A CA 1
ATOM 2153 C C . HIS A 1 276 ? -12.096 2.788 29.375 1.00 60.41 276 HIS A C 1
ATOM 2155 O O . HIS A 1 276 ? -11.258 3.670 29.545 1.00 60.41 276 HIS A O 1
ATOM 2161 N N . SER A 1 277 ? -11.900 1.804 28.491 1.00 61.84 277 SER A N 1
ATOM 2162 C CA . SER A 1 277 ? -10.817 1.908 27.516 1.00 61.84 277 SER A CA 1
ATOM 2163 C C . SER A 1 277 ? -11.129 3.033 26.545 1.00 61.84 277 SER A C 1
ATOM 2165 O O . SER A 1 277 ? -12.171 3.014 25.897 1.00 61.84 277 SER A O 1
ATOM 2167 N N . LEU A 1 278 ? -10.230 4.005 26.444 1.00 62.62 278 LEU A N 1
ATOM 2168 C CA . LEU A 1 278 ? -10.329 5.094 25.483 1.00 62.62 278 LEU A CA 1
ATOM 2169 C C . LEU A 1 278 ? -9.069 5.071 24.621 1.00 62.62 278 LEU A C 1
ATOM 2171 O O . LEU A 1 278 ? -7.960 5.099 25.158 1.00 62.62 278 LEU A O 1
ATOM 2175 N N . LEU A 1 279 ? -9.283 4.998 23.302 1.00 61.16 279 LEU A N 1
ATOM 2176 C CA . LEU A 1 279 ? -8.279 5.010 22.230 1.00 61.16 279 LEU A CA 1
ATOM 2177 C C . LEU A 1 279 ? -7.315 3.803 22.225 1.00 61.16 279 LEU A C 1
ATOM 2179 O O . LEU A 1 279 ? -7.037 3.189 23.259 1.00 61.16 279 LEU A O 1
ATOM 2183 N N . CYS A 1 280 ? -6.843 3.432 21.033 1.00 53.28 280 CYS A N 1
ATOM 2184 C CA . CYS A 1 280 ? -5.850 2.374 20.812 1.00 53.28 280 CYS A CA 1
ATOM 2185 C C . CYS A 1 280 ? -4.425 2.903 20.975 1.00 53.28 280 CYS A C 1
ATOM 2187 O O . CYS A 1 280 ? -4.120 3.976 20.406 1.00 53.28 280 CYS A O 1
#

Foldseek 3Di:
DCVVCVVQLANVVVVVVLLLLLLLLCQQPVASDPVSSVPDDPVSSVVQVVLLVQLQVQLSCLCCPVQVQSYCLLQLDNLVSNLSSNLFRDPDPVTDDQDPLLSVLNSLQRLLCLQVVVCVPPNRVSSSLSSVCSVCVVVVHSCSSVVRDDDRDPCLQLQDFQDSNHSSNSSLLSVLVVLQAAAQQPRHGADCNVCSSVVDPLQKDFLQAQVNCCVVPNNDSRRRGGNQRIFGHHNVSCVVCPNPGLQVSLVSGDPVCNVVNCVSRVHDPCCSNDPPRDTD

Secondary structure (DSSP, 8-state):
-HHHHHHTT-GGGTT-HHHHHHHHHHHHHS--SHHHHHT--HHHHHHTHHHHHHHHHHHHHHIIIII---STTT-S-GGGHHHHHHHH--S-TT-----HHHHHHHHHHHHHHHHTTTTSSSHHHHHHHHHHHHHHHHTT--HHHHT------THHHHHSB--TTSHHHHHHHHHHHHT--B-TTT-PBP--HHHHHHT-GGGEEESS-HHHHHHTT--SHHHHTBGGGEEE--HHHHHHHTT--HHHHHTTS-GGGHHHHHHHTTPPTTTTTSTT----